Protein AF-A0A7S2P6D0-F1 (afdb_monomer_lite)

Organism: NCBI:txid267567

pLDDT: mean 75.52, std 24.46, range [21.95, 98.75]

Sequence (324 aa):
SVHGCTENFLKGGVRKDQINIGLPFYGRSFLATLGSTLDGFDQAYAGAADLNTWADDEGTPQYFNIMKKLSQFTSVRHEQTKTQFMYNSLGFLSYDDELAICDKAEYAMDNDLLGFIIWEISGDLMEDLSTPLLGALNDRLNNPNTRCDGGSGGGTTQTQNPVETQAPVLTEKPTQQPTKKPTNQPVNQQTDTISDGGEEIDSMEQSVANEESLYFPYFESDTAECRNDDERPDYIGQNMLSSESECCETFYFYDFVDQCKTSSDTQPFYPNFEDNLCLNDGKHPDWMVGNYLEKNQWLCCHNFFSYNEKLLDECVGDVDCADC

Structure (mmCIF, N/CA/C/O backbone):
data_AF-A0A7S2P6D0-F1
#
_entry.id   AF-A0A7S2P6D0-F1
#
loop_
_atom_site.group_PDB
_atom_site.id
_atom_site.type_symbol
_atom_site.label_atom_id
_atom_site.label_alt_id
_atom_site.label_comp_id
_atom_site.label_asym_id
_atom_site.label_entity_id
_atom_site.label_seq_id
_atom_site.pdbx_PDB_ins_code
_atom_site.Cartn_x
_atom_site.Cartn_y
_atom_site.Cartn_z
_atom_site.occupancy
_atom_site.B_iso_or_equiv
_atom_site.auth_seq_id
_atom_site.auth_comp_id
_atom_site.auth_asym_id
_atom_site.auth_atom_id
_atom_site.pdbx_PDB_model_num
ATOM 1 N N . SER A 1 1 ? -12.026 1.864 -2.916 1.00 92.69 1 SER A N 1
ATOM 2 C CA . SER A 1 1 ? -11.654 2.438 -1.601 1.00 92.69 1 SER A CA 1
ATOM 3 C C . SER A 1 1 ? -12.104 1.500 -0.488 1.00 92.69 1 SER A C 1
ATOM 5 O O . SER A 1 1 ? -13.004 0.702 -0.725 1.00 92.69 1 SER A O 1
ATOM 7 N N . VAL A 1 2 ? -11.533 1.605 0.720 1.00 95.50 2 VAL A N 1
ATOM 8 C CA . VAL A 1 2 ? -11.945 0.789 1.885 1.00 95.50 2 VAL A CA 1
ATOM 9 C C . VAL A 1 2 ? -13.446 0.928 2.169 1.00 95.50 2 VAL A C 1
ATOM 11 O O . VAL A 1 2 ? -14.144 -0.073 2.327 1.00 95.50 2 VAL A O 1
ATOM 14 N N . HIS A 1 3 ? -13.958 2.163 2.146 1.00 95.56 3 HIS A N 1
ATOM 15 C CA . HIS A 1 3 ? -15.378 2.441 2.359 1.00 95.56 3 HIS A CA 1
ATOM 16 C C . HIS A 1 3 ? -16.273 1.773 1.304 1.00 95.56 3 HIS A C 1
ATOM 18 O O . HIS A 1 3 ? -17.200 1.050 1.656 1.00 95.56 3 HIS A O 1
ATOM 24 N N . GLY A 1 4 ? -15.958 1.947 0.015 1.00 94.88 4 GLY A N 1
ATOM 25 C CA . GLY A 1 4 ? -16.747 1.353 -1.068 1.00 94.88 4 GLY A CA 1
ATOM 26 C C . GLY A 1 4 ? -16.781 -0.176 -1.011 1.00 94.88 4 GLY A C 1
ATOM 27 O O . GLY A 1 4 ? -17.845 -0.769 -1.165 1.00 94.88 4 GLY A O 1
ATOM 28 N N . CYS A 1 5 ? -15.644 -0.820 -0.719 1.00 94.56 5 CYS A N 1
ATOM 29 C CA . CYS A 1 5 ? -15.598 -2.274 -0.552 1.00 94.56 5 CYS A CA 1
ATOM 30 C C . CYS A 1 5 ? -16.454 -2.731 0.637 1.00 94.56 5 CYS A C 1
ATOM 32 O O . CYS A 1 5 ? -17.218 -3.683 0.505 1.00 94.56 5 CYS A O 1
ATOM 34 N N . THR A 1 6 ? -16.375 -2.029 1.771 1.00 95.44 6 THR A N 1
ATOM 35 C CA . THR A 1 6 ? -17.179 -2.333 2.965 1.00 95.44 6 THR A CA 1
ATOM 36 C C . THR A 1 6 ? -18.675 -2.262 2.656 1.00 95.44 6 THR A C 1
ATOM 38 O O . THR A 1 6 ? -19.404 -3.215 2.925 1.00 95.44 6 THR A O 1
ATOM 41 N N . GLU A 1 7 ? -19.129 -1.180 2.017 1.00 96.19 7 GLU A N 1
ATOM 42 C CA . GLU A 1 7 ? -20.528 -1.015 1.604 1.00 96.19 7 GLU A CA 1
ATOM 43 C C . GLU A 1 7 ? -20.988 -2.119 0.649 1.00 96.19 7 GLU A C 1
ATOM 45 O O . GLU A 1 7 ? -22.109 -2.613 0.766 1.00 96.19 7 GLU A O 1
ATOM 50 N N . ASN A 1 8 ? -20.127 -2.549 -0.275 1.00 96.06 8 ASN A N 1
ATOM 51 C CA . ASN A 1 8 ? -20.454 -3.633 -1.198 1.00 96.06 8 ASN A CA 1
ATOM 52 C C . ASN A 1 8 ? -20.645 -4.971 -0.468 1.00 96.06 8 ASN A C 1
ATOM 54 O O . ASN A 1 8 ? -21.625 -5.666 -0.736 1.00 96.06 8 ASN A O 1
ATOM 58 N N . PHE A 1 9 ? -19.785 -5.309 0.500 1.00 92.69 9 PHE A N 1
ATOM 59 C CA . PHE A 1 9 ? -19.963 -6.513 1.323 1.00 92.69 9 PHE A CA 1
ATOM 60 C C . PHE A 1 9 ? -21.252 -6.463 2.153 1.00 92.69 9 PHE A C 1
ATOM 62 O O . PHE A 1 9 ? -21.988 -7.451 2.206 1.00 92.69 9 PHE A O 1
ATOM 69 N N . LEU A 1 10 ? -21.561 -5.310 2.754 1.00 94.00 10 LEU A N 1
ATOM 70 C CA . LEU A 1 10 ? -22.795 -5.117 3.520 1.00 94.00 10 LEU A CA 1
ATOM 71 C C . LEU A 1 10 ? -24.041 -5.257 2.632 1.00 94.00 10 LEU A C 1
ATOM 73 O O . LEU A 1 10 ? -24.984 -5.958 3.002 1.00 94.00 10 LEU A O 1
ATOM 77 N N . LYS A 1 11 ? -24.035 -4.656 1.435 1.00 94.62 11 LYS A N 1
ATOM 78 C CA . LYS A 1 11 ? -25.109 -4.814 0.434 1.00 94.62 11 LYS A CA 1
ATOM 79 C C . LYS A 1 11 ? -25.262 -6.263 -0.026 1.00 94.62 11 LYS A C 1
ATOM 81 O O . LYS A 1 11 ? -26.384 -6.708 -0.247 1.00 94.62 11 LYS A O 1
ATOM 86 N N . GLY A 1 12 ? -24.156 -7.001 -0.114 1.00 96.44 12 GLY A N 1
ATOM 87 C CA . GLY A 1 12 ? -24.131 -8.437 -0.400 1.00 96.44 12 GLY A CA 1
ATOM 88 C C . GLY A 1 12 ? -24.627 -9.329 0.747 1.00 96.44 12 GLY A C 1
ATOM 89 O O . GLY A 1 12 ? -24.678 -10.545 0.590 1.00 96.44 12 GLY A O 1
ATOM 90 N N . GLY A 1 13 ? -25.002 -8.757 1.897 1.00 94.62 13 GLY A N 1
ATOM 91 C CA . GLY A 1 13 ? -25.555 -9.491 3.037 1.00 94.62 13 GLY A CA 1
ATOM 92 C C . GLY A 1 13 ? -24.518 -9.998 4.041 1.00 94.62 13 GLY A C 1
ATOM 93 O O . GLY A 1 13 ? -24.887 -10.706 4.982 1.00 94.62 13 GLY A O 1
ATOM 94 N N . VAL A 1 14 ? -23.239 -9.633 3.891 1.00 97.38 14 VAL A N 1
ATOM 95 C CA . VAL A 1 14 ? -22.235 -9.888 4.932 1.00 97.38 14 VAL A CA 1
ATOM 96 C C . VAL A 1 14 ? -22.562 -9.020 6.138 1.00 97.38 14 VAL A C 1
ATOM 98 O O . VAL A 1 14 ? -22.828 -7.826 6.014 1.00 97.38 14 VAL A O 1
ATOM 101 N N . ARG A 1 15 ? -22.566 -9.613 7.330 1.00 97.69 15 ARG A N 1
ATOM 102 C CA . ARG A 1 15 ? -22.840 -8.855 8.548 1.00 97.69 15 ARG A CA 1
ATOM 103 C C . ARG A 1 15 ? -21.594 -8.096 9.001 1.00 97.69 15 ARG A C 1
ATOM 105 O O . ARG A 1 15 ? -20.473 -8.566 8.823 1.00 97.69 15 ARG A O 1
ATOM 112 N N . LYS A 1 16 ? -21.796 -6.950 9.653 1.00 97.88 16 LYS A N 1
ATOM 113 C CA . LYS A 1 16 ? -20.712 -6.109 10.191 1.00 97.88 16 LYS A CA 1
ATOM 114 C C . LYS A 1 16 ? -19.739 -6.888 11.093 1.00 97.88 16 LYS A C 1
ATOM 116 O O . LYS A 1 16 ? -18.528 -6.757 10.942 1.00 97.88 16 LYS A O 1
ATOM 121 N N . ASP A 1 17 ? -20.267 -7.788 11.929 1.00 97.75 17 ASP A N 1
ATOM 122 C CA . ASP A 1 17 ? -19.522 -8.688 12.827 1.00 97.75 17 ASP A CA 1
ATOM 123 C C . ASP A 1 17 ? -18.737 -9.798 12.101 1.00 97.75 17 ASP A C 1
ATOM 125 O O . ASP A 1 17 ? -18.242 -10.723 12.738 1.00 97.75 17 ASP A O 1
ATOM 129 N N . GLN A 1 18 ? -18.627 -9.735 10.773 1.00 97.44 18 GLN A N 1
ATOM 130 C CA . GLN A 1 18 ? -17.856 -10.664 9.945 1.00 97.44 18 GLN A CA 1
ATOM 131 C C . GLN A 1 18 ? -16.820 -9.958 9.058 1.00 97.44 18 GLN A C 1
ATOM 133 O O . GLN A 1 18 ? -16.076 -10.634 8.351 1.00 97.44 18 GLN A O 1
ATOM 138 N N . ILE A 1 19 ? -16.767 -8.622 9.067 1.00 98.12 19 ILE A N 1
ATOM 139 C CA . ILE A 1 19 ? -15.892 -7.842 8.184 1.00 98.12 19 ILE A CA 1
ATOM 140 C C . ILE A 1 19 ? -14.653 -7.391 8.953 1.00 98.12 19 ILE A C 1
ATOM 142 O O . ILE A 1 19 ? -14.762 -6.643 9.921 1.00 98.12 19 ILE A O 1
ATOM 146 N N . ASN A 1 20 ? -13.476 -7.796 8.475 1.00 98.31 20 ASN A N 1
ATOM 147 C CA . ASN A 1 20 ? -12.196 -7.261 8.931 1.00 98.31 20 ASN A CA 1
ATOM 148 C C . ASN A 1 20 ? -11.610 -6.314 7.874 1.00 98.31 20 ASN A C 1
ATOM 150 O O . ASN A 1 20 ? -11.574 -6.659 6.693 1.00 98.31 20 ASN A O 1
ATOM 154 N N . ILE A 1 21 ? -11.123 -5.146 8.291 1.00 98.38 21 ILE A N 1
ATOM 155 C CA . ILE A 1 21 ? -10.470 -4.174 7.408 1.00 98.38 21 ILE A CA 1
ATOM 156 C C . ILE A 1 21 ? -8.996 -4.538 7.208 1.00 98.38 21 ILE A C 1
ATOM 158 O O . ILE A 1 21 ? -8.254 -4.739 8.167 1.00 98.38 21 ILE A O 1
ATOM 162 N N . GLY A 1 22 ? -8.567 -4.610 5.948 1.00 98.00 22 GLY A N 1
ATOM 163 C CA . GLY A 1 22 ? -7.166 -4.820 5.589 1.00 98.00 22 GLY A CA 1
ATOM 164 C C . GLY A 1 22 ? -6.311 -3.575 5.842 1.00 98.00 22 GLY A C 1
ATOM 165 O O . GLY A 1 22 ? -6.676 -2.476 5.421 1.00 98.00 22 GLY A O 1
ATOM 166 N N . LEU A 1 23 ? -5.165 -3.764 6.493 1.00 98.62 23 LEU A N 1
ATOM 167 C CA . LEU A 1 23 ? -4.158 -2.747 6.784 1.00 98.62 23 LEU A CA 1
ATOM 168 C C . LEU A 1 23 ? -2.839 -3.133 6.087 1.00 98.62 23 LEU A C 1
ATOM 170 O O . LEU A 1 23 ? -2.198 -4.101 6.510 1.00 98.62 23 LEU A O 1
ATOM 174 N N . PRO A 1 24 ? -2.455 -2.443 4.999 1.00 98.06 24 PRO A N 1
ATOM 175 C CA . PRO A 1 24 ? -1.209 -2.708 4.294 1.00 98.06 24 PRO A CA 1
ATOM 176 C C . PRO A 1 24 ? -0.026 -2.029 4.995 1.00 98.06 24 PRO A C 1
ATOM 178 O O . PRO A 1 24 ? 0.040 -0.809 5.095 1.00 98.06 24 PRO A O 1
ATOM 181 N N . PHE A 1 25 ? 0.946 -2.817 5.447 1.00 98.50 25 PHE A N 1
ATOM 182 C CA . PHE A 1 25 ? 2.220 -2.334 5.999 1.00 98.50 25 PHE A CA 1
ATOM 183 C C . PHE A 1 25 ? 3.294 -2.228 4.902 1.00 98.50 25 PHE A C 1
ATOM 185 O O . PHE A 1 25 ? 4.464 -2.565 5.091 1.00 98.50 25 PHE A O 1
ATOM 192 N N . TYR A 1 26 ? 2.859 -1.784 3.725 1.00 98.50 26 TYR A N 1
ATOM 193 C CA . TYR A 1 26 ? 3.647 -1.645 2.507 1.00 98.50 26 TYR A CA 1
ATOM 194 C C . TYR A 1 26 ? 3.052 -0.544 1.621 1.00 98.50 26 TYR A C 1
ATOM 196 O O . TYR A 1 26 ? 1.964 -0.024 1.885 1.00 98.50 26 TYR A O 1
ATOM 204 N N . GLY A 1 27 ? 3.764 -0.195 0.555 1.00 98.19 27 GLY A N 1
ATOM 205 C CA . GLY A 1 27 ? 3.317 0.740 -0.469 1.00 98.19 27 GLY A CA 1
ATOM 206 C C . GLY A 1 27 ? 3.369 0.152 -1.875 1.00 98.19 27 GLY A C 1
ATOM 207 O O . GLY A 1 27 ? 3.930 -0.916 -2.108 1.00 98.19 27 GLY A O 1
ATOM 208 N N . ARG A 1 28 ? 2.797 0.877 -2.838 1.00 97.19 28 ARG A N 1
ATOM 209 C CA . ARG A 1 28 ? 2.897 0.571 -4.273 1.00 97.19 28 ARG A CA 1
ATOM 210 C C . ARG A 1 28 ? 3.531 1.728 -5.017 1.00 97.19 28 ARG A C 1
ATOM 212 O O . ARG A 1 28 ? 3.126 2.878 -4.822 1.00 97.19 28 ARG A O 1
ATOM 219 N N . SER A 1 29 ? 4.541 1.410 -5.822 1.00 96.56 29 SER A N 1
ATOM 220 C CA . SER A 1 29 ? 5.365 2.396 -6.515 1.00 96.56 29 SER A CA 1
ATOM 221 C C . SER A 1 29 ? 5.083 2.451 -8.010 1.00 96.56 29 SER A C 1
ATOM 223 O O . SER A 1 29 ? 4.678 1.461 -8.609 1.00 96.56 29 SER A O 1
ATOM 225 N N . PHE A 1 30 ? 5.335 3.612 -8.603 1.00 94.00 30 PHE A N 1
ATOM 226 C CA . PHE A 1 30 ? 5.127 3.900 -10.015 1.00 94.00 30 PHE A CA 1
ATOM 227 C C . PHE A 1 30 ? 6.318 4.694 -10.544 1.00 94.00 30 PHE A C 1
ATOM 229 O O . PHE A 1 30 ? 6.720 5.697 -9.946 1.00 94.00 30 PHE A O 1
ATOM 236 N N . LEU A 1 31 ? 6.886 4.247 -11.664 1.00 89.31 31 LEU A N 1
ATOM 237 C CA . LEU A 1 31 ? 8.049 4.885 -12.273 1.00 89.31 31 LEU A CA 1
ATOM 238 C C . LEU A 1 31 ? 7.612 6.054 -13.159 1.00 89.31 31 LEU A C 1
ATOM 240 O O . LEU A 1 31 ? 6.726 5.908 -14.002 1.00 89.31 31 LEU A O 1
ATOM 244 N N . ALA A 1 32 ? 8.262 7.209 -13.019 1.00 85.81 32 ALA A N 1
ATOM 245 C CA . ALA A 1 32 ? 8.009 8.345 -13.896 1.00 85.81 32 ALA A CA 1
ATOM 246 C C . ALA A 1 32 ? 8.382 8.014 -15.349 1.00 85.81 32 ALA A C 1
ATOM 248 O O . ALA A 1 32 ? 9.406 7.385 -15.631 1.00 85.81 32 ALA A O 1
ATOM 249 N N . THR A 1 33 ? 7.566 8.475 -16.298 1.00 81.56 33 THR A N 1
ATOM 250 C CA . THR A 1 33 ? 7.930 8.412 -17.719 1.00 81.56 33 THR A CA 1
ATOM 251 C C . THR A 1 33 ? 9.121 9.330 -18.003 1.00 81.56 33 THR A C 1
ATOM 253 O O . THR A 1 33 ? 9.313 10.359 -17.353 1.00 81.56 33 THR A O 1
ATOM 256 N N . LEU A 1 34 ? 9.953 8.972 -18.984 1.00 73.50 34 LEU A N 1
ATOM 257 C CA . LEU A 1 34 ? 11.161 9.739 -19.285 1.00 73.50 34 LEU A CA 1
ATOM 258 C C . LEU A 1 34 ? 10.822 11.205 -19.606 1.00 73.50 34 LEU A C 1
ATOM 260 O O . LEU A 1 34 ? 10.103 11.495 -20.560 1.00 73.50 34 LEU A O 1
ATOM 264 N N . GLY A 1 35 ? 11.385 12.130 -18.826 1.00 73.19 35 GLY A N 1
ATOM 265 C CA . GLY A 1 35 ? 11.176 13.569 -19.002 1.00 73.19 35 GLY A CA 1
ATOM 266 C C . GLY A 1 35 ? 9.905 14.125 -18.351 1.00 73.19 35 GLY A C 1
ATOM 267 O O . GLY A 1 35 ? 9.611 15.302 -18.557 1.00 73.19 35 GLY A O 1
ATOM 268 N N . SER A 1 36 ? 9.176 13.328 -17.564 1.00 77.94 36 SER A N 1
ATOM 269 C CA . SER A 1 36 ? 8.065 13.793 -16.731 1.00 77.94 36 SER A CA 1
ATOM 270 C C . SER A 1 36 ? 8.414 13.750 -15.239 1.00 77.94 36 SER A C 1
ATOM 272 O O . SER A 1 36 ? 9.471 13.271 -14.827 1.00 77.94 36 SER A O 1
ATOM 274 N N . THR A 1 37 ? 7.541 14.321 -14.416 1.00 80.56 37 THR A N 1
ATOM 275 C CA . THR A 1 37 ? 7.542 14.136 -12.963 1.00 80.56 37 THR A CA 1
ATOM 276 C C . THR A 1 37 ? 6.176 13.594 -12.582 1.00 80.56 37 THR A C 1
ATOM 278 O O . THR A 1 37 ? 5.170 14.021 -13.144 1.00 80.56 37 THR A O 1
ATOM 281 N N . LEU A 1 38 ? 6.174 12.637 -11.662 1.00 86.88 38 LEU A N 1
ATOM 282 C CA . LEU A 1 38 ? 4.989 11.930 -11.198 1.00 86.88 38 LEU A CA 1
ATOM 283 C C . LEU A 1 38 ? 4.658 12.456 -9.794 1.00 86.88 38 LEU A C 1
ATOM 285 O O . LEU A 1 38 ? 5.104 11.901 -8.798 1.00 86.88 38 LEU A O 1
ATOM 289 N N . ASP A 1 39 ? 3.987 13.603 -9.721 1.00 86.25 39 ASP A N 1
ATOM 290 C CA . ASP A 1 39 ? 3.733 14.376 -8.496 1.00 86.25 39 ASP A CA 1
ATOM 291 C C . ASP A 1 39 ? 2.259 14.427 -8.062 1.00 86.25 39 ASP A C 1
ATOM 293 O O . ASP A 1 39 ? 1.912 15.118 -7.100 1.00 86.25 39 ASP A O 1
ATOM 297 N N . GLY A 1 40 ? 1.389 13.671 -8.729 1.00 86.00 40 GLY A N 1
ATOM 298 C CA . GLY A 1 40 ? -0.031 13.606 -8.415 1.00 86.00 40 GLY A CA 1
ATOM 299 C C . GLY A 1 40 ? -0.712 12.342 -8.933 1.00 86.00 40 GLY A C 1
ATOM 300 O O . GLY A 1 40 ? -0.102 11.480 -9.560 1.00 86.00 40 GLY A O 1
ATOM 301 N N . PHE A 1 41 ? -2.007 12.240 -8.643 1.00 88.25 41 PHE A N 1
ATOM 302 C CA . PHE A 1 41 ? -2.848 11.133 -9.095 1.00 88.25 41 PHE A CA 1
ATOM 303 C C . PHE A 1 41 ? -3.199 11.256 -10.584 1.00 88.25 41 PHE A C 1
ATOM 305 O O . PHE A 1 41 ? -3.141 12.345 -11.157 1.00 88.25 41 PHE A O 1
ATOM 312 N N . ASP A 1 42 ? -3.575 10.127 -11.190 1.00 86.00 42 ASP A N 1
ATOM 313 C CA . ASP A 1 42 ? -4.032 10.015 -12.585 1.00 86.00 42 ASP A CA 1
ATOM 314 C C . ASP A 1 42 ? -3.005 10.487 -13.637 1.00 86.00 42 ASP A C 1
ATOM 316 O O . ASP A 1 42 ? -3.352 10.913 -14.741 1.00 86.00 42 ASP A O 1
ATOM 320 N N . GLN A 1 43 ? -1.715 10.421 -13.298 1.00 84.38 43 GLN A N 1
ATOM 321 C CA . GLN A 1 43 ? -0.606 10.735 -14.197 1.00 84.38 43 GLN A CA 1
ATOM 322 C C . GLN A 1 43 ? -0.035 9.468 -14.844 1.00 84.38 43 GLN A C 1
ATOM 324 O O . GLN A 1 43 ? 0.039 8.409 -14.224 1.00 84.38 43 GLN A O 1
ATOM 329 N N . ALA A 1 44 ? 0.414 9.591 -16.095 1.00 82.81 44 ALA A N 1
ATOM 330 C CA . ALA A 1 44 ? 1.019 8.484 -16.828 1.00 82.81 44 ALA A CA 1
ATOM 331 C C . ALA A 1 44 ? 2.365 8.061 -16.216 1.00 82.81 44 ALA A C 1
ATOM 333 O O . ALA A 1 44 ? 3.248 8.893 -15.983 1.00 82.81 44 ALA A O 1
ATOM 334 N N . TYR A 1 45 ? 2.542 6.755 -16.045 1.00 86.12 45 TYR A N 1
ATOM 335 C CA . TYR A 1 45 ? 3.743 6.125 -15.502 1.00 86.12 45 TYR A CA 1
ATOM 336 C C . TYR A 1 45 ? 4.272 5.043 -16.451 1.00 86.12 45 TYR A C 1
ATOM 338 O O . TYR A 1 45 ? 3.626 4.691 -17.438 1.00 86.12 45 TYR A O 1
ATOM 346 N N . ALA A 1 46 ? 5.490 4.571 -16.201 1.00 79.88 46 ALA A N 1
ATOM 347 C CA . ALA A 1 46 ? 6.144 3.543 -16.999 1.00 79.88 46 ALA A CA 1
ATOM 348 C C . ALA A 1 46 ? 6.214 2.211 -16.242 1.00 79.88 46 ALA A C 1
ATOM 350 O O . ALA A 1 46 ? 6.550 2.182 -15.061 1.00 79.88 46 ALA A O 1
ATOM 351 N N . GLY A 1 47 ? 5.983 1.106 -16.956 1.00 77.62 47 GLY A N 1
ATOM 352 C CA . GLY A 1 47 ? 6.089 -0.245 -16.402 1.00 77.62 47 GLY A CA 1
ATOM 353 C C . GLY A 1 47 ? 5.064 -0.545 -15.305 1.00 77.62 47 GLY A C 1
ATOM 354 O O . GLY A 1 47 ? 4.170 0.250 -15.041 1.00 77.62 47 GLY A O 1
ATOM 355 N N . ALA A 1 48 ? 5.209 -1.708 -14.669 1.00 77.12 48 ALA A N 1
ATOM 356 C CA . ALA A 1 48 ? 4.285 -2.170 -13.632 1.00 77.12 48 ALA A CA 1
ATOM 357 C C . ALA A 1 48 ? 4.595 -1.604 -12.232 1.00 77.12 48 ALA A C 1
ATOM 359 O O . ALA A 1 48 ? 3.702 -1.518 -11.393 1.00 77.12 48 ALA A O 1
ATOM 360 N N . ALA A 1 49 ? 5.856 -1.240 -11.967 1.00 86.62 49 ALA A N 1
ATOM 361 C CA . ALA A 1 49 ? 6.299 -0.652 -10.705 1.00 86.62 49 ALA A CA 1
ATOM 362 C C . ALA A 1 49 ? 7.645 0.082 -10.861 1.00 86.62 49 ALA A C 1
ATOM 364 O O . ALA A 1 49 ? 8.361 -0.108 -11.849 1.00 86.62 49 ALA A O 1
ATOM 365 N N . ASP A 1 50 ? 8.035 0.883 -9.864 1.00 89.88 50 ASP A N 1
ATOM 366 C CA . ASP A 1 50 ? 9.372 1.487 -9.800 1.00 89.88 50 ASP A CA 1
ATOM 367 C C . ASP A 1 50 ? 10.406 0.509 -9.217 1.00 89.88 50 ASP A C 1
ATOM 369 O O . ASP A 1 50 ? 10.798 0.573 -8.048 1.00 89.88 50 ASP A O 1
ATOM 373 N N . LEU A 1 51 ? 10.887 -0.385 -10.082 1.00 86.69 51 LEU A N 1
ATOM 374 C CA . LEU A 1 51 ? 11.977 -1.317 -9.778 1.00 86.69 51 LEU A CA 1
ATOM 375 C C . LEU A 1 51 ? 13.350 -0.634 -9.696 1.00 86.69 51 LEU A C 1
ATOM 377 O O . LEU A 1 51 ? 14.305 -1.248 -9.232 1.00 86.69 51 LEU A O 1
ATOM 381 N N . ASN A 1 52 ? 13.473 0.630 -10.115 1.00 87.62 52 ASN A N 1
ATOM 382 C CA . ASN A 1 52 ? 14.737 1.357 -10.015 1.00 87.62 52 ASN A CA 1
ATOM 383 C C . ASN A 1 52 ? 14.966 1.823 -8.579 1.00 87.62 52 ASN A C 1
ATOM 385 O O . ASN A 1 52 ? 16.060 1.670 -8.032 1.00 87.62 52 ASN A O 1
ATOM 389 N N . THR A 1 53 ? 13.930 2.386 -7.957 1.00 91.38 53 THR A N 1
ATOM 390 C CA . THR A 1 53 ? 14.021 2.857 -6.578 1.00 91.38 53 THR A CA 1
ATOM 391 C C . THR A 1 53 ? 13.745 1.745 -5.576 1.00 91.38 53 THR A C 1
ATOM 393 O O . THR A 1 53 ? 14.366 1.742 -4.515 1.00 91.38 53 THR A O 1
ATOM 396 N N . TRP A 1 54 ? 12.867 0.789 -5.879 1.00 93.75 54 TRP A N 1
ATOM 397 C CA . TRP A 1 54 ? 12.388 -0.213 -4.916 1.00 93.75 54 TRP A CA 1
ATOM 398 C C . TRP A 1 54 ? 12.713 -1.648 -5.338 1.00 93.75 54 TRP A C 1
ATOM 400 O O . TRP A 1 54 ? 11.902 -2.549 -5.151 1.00 93.75 54 TRP A O 1
ATOM 410 N N . ALA A 1 55 ? 13.905 -1.857 -5.906 1.00 88.56 55 ALA A N 1
ATOM 411 C CA . ALA A 1 55 ? 14.365 -3.167 -6.374 1.00 88.56 55 ALA A CA 1
ATOM 412 C C . ALA A 1 55 ? 14.308 -4.257 -5.289 1.00 88.56 55 ALA A C 1
ATOM 414 O O . ALA A 1 55 ? 13.858 -5.363 -5.564 1.00 88.56 55 ALA A O 1
ATOM 415 N N . ASP A 1 56 ? 14.729 -3.931 -4.060 1.00 87.19 56 ASP A N 1
ATOM 416 C CA . ASP A 1 56 ? 14.793 -4.879 -2.934 1.00 87.19 56 ASP A CA 1
ATOM 417 C C . ASP A 1 56 ? 13.411 -5.393 -2.493 1.00 87.19 56 ASP A C 1
ATOM 419 O O . ASP A 1 56 ? 13.324 -6.410 -1.810 1.00 87.19 56 ASP A O 1
ATOM 423 N N . ASP A 1 57 ? 12.346 -4.687 -2.877 1.00 91.56 57 ASP A N 1
ATOM 424 C CA . ASP A 1 57 ? 10.959 -5.005 -2.545 1.00 91.56 57 ASP A CA 1
ATOM 425 C C . ASP A 1 57 ? 10.104 -5.239 -3.802 1.00 91.56 57 ASP A C 1
ATOM 427 O O . ASP A 1 57 ? 8.880 -5.107 -3.753 1.00 91.56 57 ASP A O 1
ATOM 431 N N . GLU A 1 58 ? 10.743 -5.492 -4.950 1.00 90.44 58 GLU A N 1
ATOM 432 C CA . GLU A 1 58 ? 10.076 -5.763 -6.232 1.00 90.44 58 GLU A CA 1
ATOM 433 C C . GLU A 1 58 ? 9.034 -4.691 -6.615 1.00 90.44 58 GLU A C 1
ATOM 435 O O . GLU A 1 58 ? 8.001 -4.965 -7.223 1.00 90.44 58 GLU A O 1
ATOM 440 N N . GLY A 1 59 ? 9.295 -3.427 -6.257 1.00 92.44 59 GLY A N 1
ATOM 441 C CA . GLY A 1 59 ? 8.389 -2.313 -6.545 1.00 92.44 59 GLY A CA 1
ATOM 442 C C . GLY A 1 59 ? 7.262 -2.109 -5.522 1.00 92.44 59 GLY A C 1
ATOM 443 O O . GLY A 1 59 ? 6.516 -1.128 -5.626 1.00 92.44 59 GLY A O 1
ATOM 444 N N . THR A 1 60 ? 7.148 -2.973 -4.513 1.00 96.19 60 THR A N 1
ATOM 445 C CA . THR A 1 60 ? 6.142 -2.899 -3.442 1.00 96.19 60 THR A CA 1
ATOM 446 C C . THR A 1 60 ? 6.795 -2.786 -2.061 1.00 96.19 60 THR A C 1
ATOM 448 O O . THR A 1 60 ? 6.767 -3.739 -1.284 1.00 96.19 60 THR A O 1
ATOM 451 N N . PRO A 1 61 ? 7.419 -1.641 -1.731 1.00 97.81 61 PRO A N 1
ATOM 452 C CA . PRO A 1 61 ? 8.232 -1.516 -0.530 1.00 97.81 61 PRO A CA 1
ATOM 453 C C . PRO A 1 61 ? 7.458 -1.670 0.767 1.00 97.81 61 PRO A C 1
ATOM 455 O O . PRO A 1 61 ? 6.426 -1.031 0.972 1.00 97.81 61 PRO A O 1
ATOM 458 N N . GLN A 1 62 ? 8.025 -2.457 1.678 1.00 98.31 62 GLN A N 1
ATOM 459 C CA . GLN A 1 62 ? 7.565 -2.557 3.059 1.00 98.31 62 GLN A CA 1
ATOM 460 C C . GLN A 1 62 ? 7.796 -1.234 3.808 1.00 98.31 62 GLN A C 1
ATOM 462 O O . GLN A 1 62 ? 8.740 -0.497 3.500 1.00 98.31 62 GLN A O 1
ATOM 467 N N . TYR A 1 63 ? 6.977 -0.930 4.823 1.00 98.56 63 TYR A N 1
ATOM 468 C CA . TYR A 1 63 ? 7.034 0.349 5.550 1.00 98.56 63 TYR A CA 1
ATOM 469 C C . TYR A 1 63 ? 8.439 0.698 6.072 1.00 98.56 63 TYR A C 1
ATOM 471 O O . TYR A 1 63 ? 8.902 1.828 5.900 1.00 98.56 63 TYR A O 1
ATOM 479 N N . PHE A 1 64 ? 9.184 -0.278 6.600 1.00 97.88 64 PHE A N 1
ATOM 480 C CA . PHE A 1 64 ? 10.561 -0.047 7.052 1.00 97.88 64 PHE A CA 1
ATOM 481 C C . PHE A 1 64 ? 11.497 0.459 5.935 1.00 97.88 64 PHE A C 1
ATOM 483 O O . PHE A 1 64 ? 12.383 1.276 6.195 1.00 97.88 64 PHE A O 1
ATOM 490 N N . ASN A 1 65 ? 11.316 0.019 4.684 1.00 97.81 65 ASN A N 1
ATOM 491 C CA . ASN A 1 65 ? 12.120 0.471 3.545 1.00 97.81 65 ASN A CA 1
ATOM 492 C C . ASN A 1 65 ? 11.644 1.826 3.013 1.00 97.81 65 ASN A C 1
ATOM 494 O O . ASN A 1 65 ? 12.479 2.656 2.640 1.00 97.81 65 ASN A O 1
ATOM 498 N N . ILE A 1 66 ? 10.336 2.097 3.071 1.00 98.44 66 ILE A N 1
ATOM 499 C CA . ILE A 1 66 ? 9.765 3.426 2.803 1.00 98.44 66 ILE A CA 1
ATOM 500 C C . ILE A 1 66 ? 10.430 4.462 3.719 1.00 98.44 66 ILE A C 1
ATOM 502 O O . ILE A 1 66 ? 10.975 5.461 3.242 1.00 98.44 66 ILE A O 1
ATOM 506 N N . MET A 1 67 ? 10.478 4.192 5.026 1.00 98.06 67 MET A N 1
ATOM 507 C CA . MET A 1 67 ? 11.049 5.107 6.020 1.00 98.06 67 MET A CA 1
ATOM 508 C C . MET A 1 67 ? 12.538 5.401 5.796 1.00 98.06 67 MET A C 1
ATOM 510 O O . MET A 1 67 ? 12.965 6.546 5.950 1.00 98.06 67 MET A O 1
ATOM 514 N N . LYS A 1 68 ? 13.332 4.417 5.349 1.00 97.00 68 LYS A N 1
ATOM 515 C CA . LYS A 1 68 ? 14.760 4.620 5.023 1.00 97.00 68 LYS A CA 1
ATOM 516 C C . LYS A 1 68 ? 14.983 5.628 3.895 1.00 97.00 68 LYS A C 1
ATOM 518 O O . LYS A 1 68 ? 16.038 6.265 3.846 1.00 97.00 68 LYS A O 1
ATOM 523 N N . LYS A 1 69 ? 14.023 5.765 2.976 1.00 97.12 69 LYS A N 1
ATOM 524 C CA . LYS A 1 69 ? 14.132 6.658 1.813 1.00 97.12 69 LYS A CA 1
ATOM 525 C C . LYS A 1 69 ? 13.276 7.913 1.925 1.00 97.12 69 LYS A C 1
ATOM 527 O O . LYS A 1 69 ? 13.429 8.785 1.079 1.00 97.12 69 LYS A O 1
ATOM 532 N N . LEU A 1 70 ? 12.455 8.059 2.967 1.00 96.88 70 LEU A N 1
ATOM 533 C CA . LEU A 1 70 ? 11.489 9.155 3.115 1.00 96.88 70 LEU A CA 1
ATOM 534 C C . LEU A 1 70 ? 12.098 10.552 2.893 1.00 96.88 70 LEU A C 1
ATOM 536 O O . LEU A 1 70 ? 11.492 11.395 2.241 1.00 96.88 70 LEU A O 1
ATOM 540 N N . SER A 1 71 ? 13.325 10.791 3.366 1.00 97.62 71 SER A N 1
ATOM 541 C CA . SER A 1 71 ? 14.028 12.077 3.208 1.00 97.62 71 SER A CA 1
ATOM 542 C C . SER A 1 71 ? 14.418 12.428 1.764 1.00 97.62 71 SER A C 1
ATOM 544 O O . SER A 1 71 ? 14.797 13.567 1.493 1.00 97.62 71 SER A O 1
ATOM 546 N N . GLN A 1 72 ? 14.340 11.467 0.842 1.00 96.94 72 GLN A N 1
ATOM 547 C CA . GLN A 1 72 ? 14.636 11.621 -0.587 1.00 96.94 72 GLN A CA 1
ATOM 548 C C . GLN A 1 72 ? 13.384 11.961 -1.411 1.00 96.94 72 GLN A C 1
ATOM 550 O O . GLN A 1 72 ? 13.475 12.135 -2.629 1.00 96.94 72 GLN A O 1
ATOM 555 N N . PHE A 1 73 ? 12.219 12.025 -0.765 1.00 97.00 73 PHE A N 1
ATOM 556 C CA . PHE A 1 73 ? 10.928 12.253 -1.396 1.00 97.00 73 PHE A CA 1
ATOM 557 C C . PHE A 1 73 ? 10.225 13.466 -0.784 1.00 97.00 73 PHE A C 1
ATOM 559 O O . PHE A 1 73 ? 10.448 13.838 0.368 1.00 97.00 73 PHE A O 1
ATOM 566 N N . THR A 1 74 ? 9.326 14.067 -1.559 1.00 97.25 74 THR A N 1
ATOM 567 C CA . THR A 1 74 ? 8.286 14.945 -1.020 1.0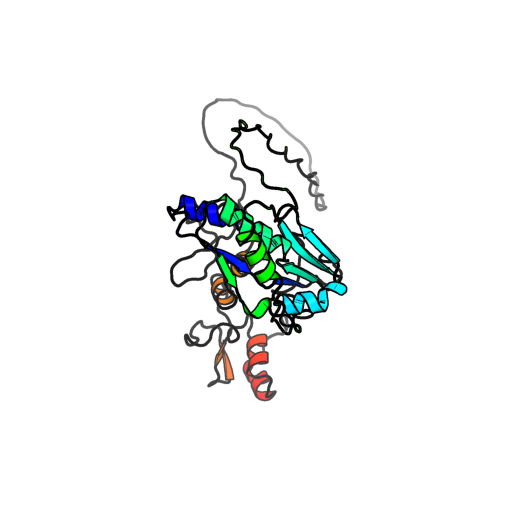0 97.25 74 THR A CA 1
ATOM 568 C C . THR A 1 74 ? 7.128 14.063 -0.582 1.00 97.25 74 THR A C 1
ATOM 570 O O . THR A 1 74 ? 6.529 13.400 -1.422 1.00 97.25 74 THR A O 1
ATOM 573 N N . SER A 1 75 ? 6.830 14.029 0.718 1.00 97.19 75 SER A N 1
ATOM 574 C CA . SER A 1 75 ? 5.719 13.251 1.275 1.00 97.19 75 SER A CA 1
ATOM 575 C C . SER A 1 75 ? 4.506 14.150 1.509 1.00 97.19 75 SER A C 1
ATOM 577 O O . SER A 1 75 ? 4.630 15.238 2.076 1.00 97.19 75 SER A O 1
ATOM 579 N N . VAL A 1 76 ? 3.341 13.710 1.038 1.00 97.19 76 VAL A N 1
ATOM 580 C CA . VAL A 1 76 ? 2.093 14.472 1.036 1.00 97.19 76 VAL A CA 1
ATOM 581 C C . VAL A 1 76 ? 0.944 13.583 1.489 1.00 97.19 76 VAL A C 1
ATOM 583 O O . VAL A 1 76 ? 0.733 12.480 0.985 1.00 97.19 76 VAL A O 1
ATOM 586 N N . ARG A 1 77 ? 0.160 14.105 2.429 1.00 96.69 77 ARG A N 1
ATOM 587 C CA . ARG A 1 77 ? -1.087 13.477 2.840 1.00 96.69 77 ARG A CA 1
ATOM 588 C C . ARG A 1 77 ? -2.195 13.846 1.874 1.00 96.69 77 ARG A C 1
ATOM 590 O O . ARG A 1 77 ? -2.425 15.027 1.609 1.00 96.69 77 ARG A O 1
ATOM 597 N N . HIS A 1 78 ? -2.924 12.849 1.394 1.00 95.88 78 HIS A N 1
ATOM 598 C CA . HIS A 1 78 ? -4.108 13.082 0.588 1.00 95.88 78 HIS A CA 1
ATOM 599 C C . HIS A 1 78 ? -5.365 13.030 1.460 1.00 95.88 78 HIS A C 1
ATOM 601 O O . HIS A 1 78 ? -5.866 11.965 1.817 1.00 95.88 78 HIS A O 1
ATOM 607 N N . GLU A 1 79 ? -5.895 14.204 1.804 1.00 94.00 79 GLU A N 1
ATOM 608 C CA . GLU A 1 79 ? -6.999 14.328 2.764 1.00 94.00 79 GLU A CA 1
ATOM 609 C C . GLU A 1 79 ? -8.295 13.637 2.333 1.00 94.00 79 GLU A C 1
ATOM 611 O O . GLU A 1 79 ? -9.072 13.220 3.190 1.00 94.00 79 GLU A O 1
ATOM 616 N N . GLN A 1 80 ? -8.539 13.485 1.029 1.00 93.31 80 GLN A N 1
ATOM 617 C CA . GLN A 1 80 ? -9.742 12.813 0.542 1.00 93.31 80 GLN A CA 1
ATOM 618 C C . GLN A 1 80 ? -9.678 11.294 0.743 1.00 93.31 80 GLN A C 1
ATOM 620 O O . GLN A 1 80 ? -10.680 10.689 1.119 1.00 93.31 80 GLN A O 1
ATOM 625 N N . THR A 1 81 ? -8.521 10.669 0.503 1.00 93.62 81 THR A N 1
ATOM 626 C CA . THR A 1 81 ? -8.346 9.219 0.705 1.00 93.62 81 THR A CA 1
ATOM 627 C C . THR A 1 81 ? -7.899 8.871 2.119 1.00 93.62 81 THR A C 1
ATOM 629 O O . THR A 1 81 ? -7.997 7.704 2.490 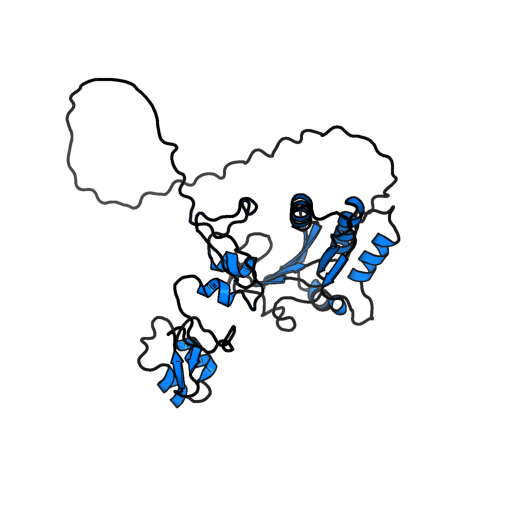1.00 93.62 81 THR A O 1
ATOM 632 N N . LYS A 1 82 ? -7.445 9.863 2.901 1.00 96.69 82 LYS A N 1
ATOM 633 C CA . LYS A 1 82 ? -6.858 9.699 4.241 1.00 96.69 82 LYS A CA 1
ATOM 634 C C . LYS A 1 82 ? -5.622 8.791 4.236 1.00 96.69 82 LYS A C 1
ATOM 636 O O . LYS A 1 82 ? -5.354 8.093 5.204 1.00 96.69 82 LYS A O 1
ATOM 641 N N . THR A 1 83 ? -4.875 8.809 3.133 1.00 97.31 83 THR A N 1
ATOM 642 C CA . THR A 1 83 ? -3.649 8.022 2.929 1.00 97.31 83 THR A CA 1
ATOM 643 C C . THR A 1 83 ? -2.470 8.929 2.609 1.00 97.31 83 THR A C 1
ATOM 645 O O . THR A 1 83 ? -2.644 10.116 2.309 1.00 97.31 83 THR A O 1
ATOM 648 N N . GLN A 1 84 ? -1.271 8.354 2.637 1.00 97.75 84 GLN A N 1
ATOM 649 C CA . GLN A 1 84 ? -0.042 9.053 2.316 1.00 97.75 84 GLN A CA 1
ATOM 650 C C . GLN A 1 84 ? 0.422 8.696 0.902 1.00 97.75 84 GLN A C 1
ATOM 652 O O . GLN A 1 84 ? 0.252 7.576 0.415 1.00 97.75 84 GLN A O 1
ATOM 657 N N . PHE A 1 85 ? 1.030 9.657 0.225 1.00 97.94 85 PHE A N 1
ATOM 658 C CA . PHE A 1 85 ? 1.856 9.371 -0.934 1.00 97.94 85 PHE A CA 1
ATOM 659 C C . PHE A 1 85 ? 3.145 10.170 -0.857 1.00 97.94 85 PHE A C 1
ATOM 661 O O . PHE A 1 85 ? 3.252 11.154 -0.125 1.00 97.94 85 PHE A O 1
ATOM 668 N N . MET A 1 86 ? 4.148 9.744 -1.605 1.00 97.81 86 MET A N 1
ATOM 669 C CA . MET A 1 86 ? 5.386 10.486 -1.730 1.00 97.81 86 MET A CA 1
ATOM 670 C C . MET A 1 86 ? 5.941 10.383 -3.140 1.00 97.81 86 MET A C 1
ATOM 672 O O . MET A 1 86 ? 5.744 9.378 -3.817 1.00 97.81 86 MET A O 1
ATOM 676 N N . TYR A 1 87 ? 6.639 11.420 -3.584 1.00 96.50 87 TYR A N 1
ATOM 677 C CA . TYR A 1 87 ? 7.169 11.477 -4.940 1.00 96.50 87 TYR A CA 1
ATOM 678 C C . TYR A 1 87 ? 8.489 12.239 -5.030 1.00 96.50 87 TYR A C 1
ATOM 680 O O . TYR A 1 87 ? 8.851 13.034 -4.156 1.00 96.50 87 TYR A O 1
ATOM 688 N N . ASN A 1 88 ? 9.223 11.987 -6.107 1.00 93.31 88 ASN A N 1
ATOM 689 C CA . ASN A 1 88 ? 10.383 12.762 -6.526 1.00 93.31 88 ASN A CA 1
ATOM 690 C C . ASN A 1 88 ? 10.499 12.721 -8.062 1.00 93.31 88 ASN A C 1
ATOM 692 O O . ASN A 1 88 ? 9.541 12.408 -8.762 1.00 93.31 88 ASN A O 1
ATOM 696 N N . SER A 1 89 ? 11.669 13.058 -8.608 1.00 88.06 89 SER A N 1
ATOM 697 C CA . SER A 1 89 ? 11.895 13.032 -10.058 1.00 88.06 89 SER A CA 1
ATOM 698 C C . SER A 1 89 ? 11.939 11.627 -10.672 1.00 88.06 89 SER A C 1
ATOM 700 O O . SER A 1 89 ? 11.913 11.517 -11.891 1.00 88.06 89 SER A O 1
ATOM 702 N N . LEU A 1 90 ? 12.097 10.575 -9.864 1.00 87.38 90 LEU A N 1
ATOM 703 C CA . LEU A 1 90 ? 12.176 9.188 -10.330 1.00 87.38 90 LEU A CA 1
ATOM 704 C C . LEU A 1 90 ? 10.802 8.526 -10.354 1.00 87.38 90 LEU A C 1
ATOM 706 O O . LEU A 1 90 ? 10.506 7.788 -11.288 1.00 87.38 90 LEU A O 1
ATOM 710 N N . GLY A 1 91 ? 9.960 8.795 -9.360 1.00 92.56 91 GLY A N 1
ATOM 711 C CA . GLY A 1 91 ? 8.679 8.115 -9.264 1.00 92.56 91 GLY A CA 1
ATOM 712 C C . GLY A 1 91 ? 7.797 8.582 -8.120 1.00 92.56 91 GLY A C 1
ATOM 713 O O . GLY A 1 91 ? 8.094 9.548 -7.411 1.00 92.56 91 GLY A O 1
ATOM 714 N N . PHE A 1 92 ? 6.707 7.842 -7.966 1.00 96.12 92 PHE A N 1
ATOM 715 C CA . PHE A 1 92 ? 5.628 8.051 -7.013 1.00 96.12 92 PHE A CA 1
ATOM 716 C C . PHE A 1 92 ? 5.418 6.775 -6.193 1.00 96.12 92 PHE A C 1
ATOM 718 O O . PHE A 1 92 ? 5.538 5.670 -6.716 1.00 96.12 92 PHE A O 1
ATOM 725 N N . LEU A 1 93 ? 5.076 6.907 -4.916 1.00 98.06 93 LEU A N 1
ATOM 726 C CA . LEU A 1 93 ? 4.728 5.802 -4.029 1.00 98.06 93 LEU A CA 1
ATOM 727 C C . LEU A 1 93 ? 3.481 6.158 -3.216 1.00 98.06 93 LEU A C 1
ATOM 729 O O . LEU A 1 93 ? 3.496 7.141 -2.481 1.00 98.06 93 LEU A O 1
ATOM 733 N N . SER A 1 94 ? 2.440 5.326 -3.278 1.00 97.94 94 SER A N 1
ATOM 734 C CA . SER A 1 94 ? 1.295 5.382 -2.355 1.00 97.94 94 SER A CA 1
ATOM 735 C C . SER A 1 94 ? 1.503 4.395 -1.208 1.00 97.94 94 SER A C 1
ATOM 737 O O . SER A 1 94 ? 1.851 3.243 -1.463 1.00 97.94 94 SER A O 1
ATOM 739 N N . TYR A 1 95 ? 1.250 4.808 0.036 1.00 98.62 95 TYR A N 1
ATOM 740 C CA . TYR A 1 95 ? 1.416 3.969 1.230 1.00 98.62 95 TYR A CA 1
ATOM 741 C C . TYR A 1 95 ? 0.529 4.442 2.398 1.00 98.62 95 TYR A C 1
ATOM 743 O O . TYR A 1 95 ? -0.111 5.492 2.322 1.00 98.62 95 TYR A O 1
ATOM 751 N N . ASP A 1 96 ? 0.480 3.667 3.481 1.00 98.69 96 ASP A N 1
ATOM 752 C CA . ASP A 1 96 ? -0.110 4.110 4.748 1.00 98.69 96 ASP A CA 1
ATOM 753 C C . ASP A 1 96 ? 0.980 4.498 5.750 1.00 98.69 96 ASP A C 1
ATOM 755 O O . ASP A 1 96 ? 1.931 3.747 5.964 1.00 98.69 96 ASP A O 1
ATOM 759 N N . ASP A 1 97 ? 0.815 5.661 6.375 1.00 98.25 97 ASP A N 1
ATOM 760 C CA . ASP A 1 97 ? 1.554 6.083 7.564 1.00 98.25 97 ASP A CA 1
ATOM 761 C C . ASP A 1 97 ? 0.740 5.808 8.843 1.00 98.25 97 ASP A C 1
ATOM 763 O O . ASP A 1 97 ? -0.376 5.279 8.802 1.00 98.25 97 ASP A O 1
ATOM 767 N N . GLU A 1 98 ? 1.282 6.172 10.005 1.00 98.25 98 GLU A N 1
ATOM 768 C CA . GLU A 1 98 ? 0.635 5.966 11.304 1.00 98.25 98 GLU A CA 1
ATOM 769 C C . GLU A 1 98 ? -0.756 6.613 11.364 1.00 98.25 98 GLU A C 1
ATOM 771 O O . GLU A 1 98 ? -1.691 6.044 11.937 1.00 98.25 98 GLU A O 1
ATO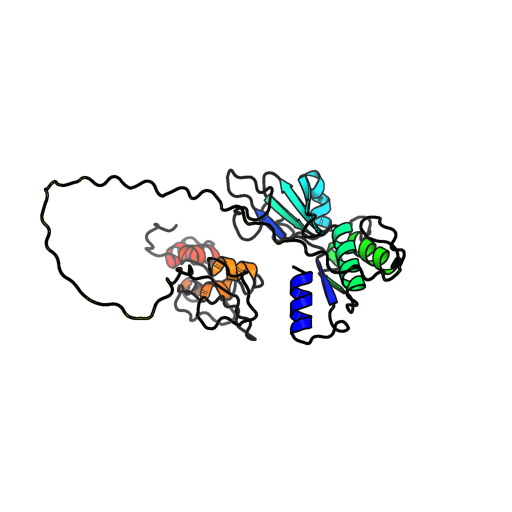M 776 N N . LEU A 1 99 ? -0.917 7.790 10.750 1.00 97.88 99 LEU A N 1
ATOM 777 C CA . LEU A 1 99 ? -2.189 8.502 10.738 1.00 97.88 99 LEU A CA 1
ATOM 778 C C . LEU A 1 99 ? -3.217 7.794 9.847 1.00 97.88 99 LEU A C 1
ATOM 780 O O . LEU A 1 99 ? -4.353 7.612 10.278 1.00 97.88 99 LEU A O 1
ATOM 784 N N . ALA A 1 100 ? -2.829 7.327 8.658 1.00 98.38 100 ALA A N 1
ATOM 785 C CA . ALA A 1 100 ? -3.700 6.538 7.786 1.00 98.38 100 ALA A CA 1
ATOM 786 C C . ALA A 1 100 ? -4.146 5.216 8.439 1.00 98.38 100 ALA A C 1
ATOM 788 O O . ALA A 1 100 ? -5.312 4.823 8.324 1.00 98.38 100 ALA A O 1
ATOM 789 N N . ILE A 1 101 ? -3.251 4.541 9.171 1.00 98.62 101 ILE A N 1
ATOM 790 C CA . ILE A 1 101 ? -3.603 3.344 9.948 1.00 98.62 101 ILE A CA 1
ATOM 791 C C . ILE A 1 101 ? -4.584 3.683 11.070 1.00 98.62 101 ILE A C 1
ATOM 793 O O . ILE A 1 101 ? -5.581 2.976 11.242 1.00 98.62 101 ILE A O 1
ATOM 797 N N . CYS A 1 102 ? -4.353 4.783 11.790 1.00 98.25 102 CYS A N 1
ATOM 798 C CA . CYS A 1 102 ? -5.290 5.266 12.798 1.00 98.25 102 CYS A CA 1
ATOM 799 C C . CYS A 1 102 ? -6.673 5.535 12.180 1.00 98.25 102 CYS A C 1
ATOM 801 O O . CYS A 1 102 ? -7.676 5.037 12.692 1.00 98.25 102 CYS A O 1
ATOM 803 N N . ASP A 1 103 ? -6.744 6.249 11.052 1.00 98.25 103 ASP A N 1
ATOM 804 C CA . ASP A 1 103 ? -8.006 6.582 10.380 1.00 98.25 103 ASP A CA 1
ATOM 805 C C . ASP A 1 103 ? -8.779 5.332 9.937 1.00 98.25 103 ASP A C 1
ATOM 807 O O . ASP A 1 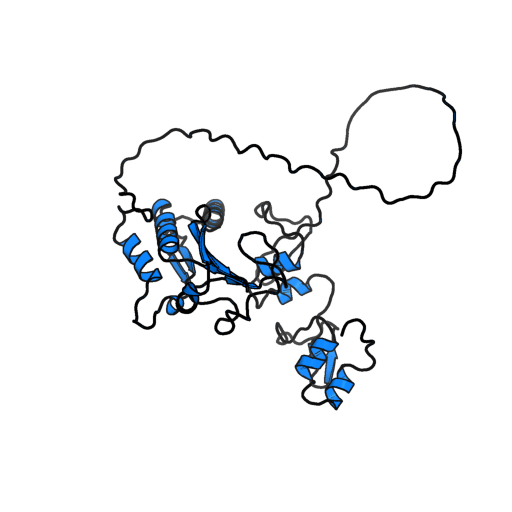103 ? -10.005 5.278 10.043 1.00 98.25 103 ASP A O 1
ATOM 811 N N . LYS A 1 104 ? -8.084 4.289 9.466 1.00 98.50 104 LYS A N 1
ATOM 812 C CA . LYS A 1 104 ? -8.716 3.007 9.108 1.00 98.50 104 LYS A CA 1
ATOM 813 C C . LYS A 1 104 ? -9.204 2.244 10.335 1.00 98.50 104 LYS A C 1
ATOM 815 O O . LYS A 1 104 ? -10.272 1.629 10.280 1.00 98.50 104 LYS A O 1
ATOM 820 N N . ALA A 1 105 ? -8.456 2.302 11.436 1.00 98.12 105 ALA A N 1
ATOM 821 C CA . ALA A 1 105 ? -8.888 1.745 12.711 1.00 98.12 105 ALA A CA 1
ATOM 822 C C . ALA A 1 105 ? -10.166 2.429 13.206 1.00 98.12 105 ALA A C 1
ATOM 824 O O . ALA A 1 105 ? -11.152 1.774 13.541 1.00 98.12 105 ALA A O 1
ATOM 825 N N . GLU A 1 106 ? -10.170 3.755 13.158 1.00 97.62 106 GLU A N 1
ATOM 826 C CA . GLU A 1 106 ? -11.312 4.592 13.481 1.00 97.62 106 GLU A CA 1
ATOM 827 C C . GLU A 1 106 ? -12.521 4.312 12.583 1.00 97.62 106 GLU A C 1
ATOM 829 O O . GLU A 1 106 ? -13.624 4.129 13.094 1.00 97.62 106 GLU A O 1
ATOM 834 N N . TYR A 1 107 ? -12.316 4.180 11.271 1.00 97.69 107 TYR A N 1
ATOM 835 C CA . TYR A 1 107 ? -13.369 3.812 10.326 1.00 97.69 107 TYR A CA 1
ATOM 836 C C . TYR A 1 107 ? -14.044 2.488 10.705 1.00 97.69 107 TYR A C 1
ATOM 838 O O . TYR A 1 107 ? -15.273 2.408 10.720 1.00 97.69 107 TYR A O 1
ATOM 846 N N . ALA A 1 108 ? -13.269 1.452 11.035 1.00 98.19 108 ALA A N 1
ATOM 847 C CA . ALA A 1 108 ? -13.828 0.162 11.428 1.00 98.19 108 ALA A CA 1
ATOM 848 C C . ALA A 1 108 ? -14.626 0.251 12.738 1.00 98.19 108 ALA A C 1
ATOM 850 O O . ALA A 1 108 ? -15.710 -0.325 12.832 1.00 98.19 108 ALA A O 1
ATOM 851 N N . MET A 1 109 ? -14.124 1.012 13.717 1.00 96.81 109 MET A N 1
ATOM 852 C CA . MET A 1 109 ? -14.797 1.228 15.001 1.00 96.81 109 MET A CA 1
ATOM 853 C C . MET A 1 109 ? -16.111 1.997 14.841 1.00 96.81 109 MET A C 1
ATOM 855 O O . MET A 1 109 ? -17.129 1.576 15.382 1.00 96.81 109 MET A O 1
ATOM 859 N N . ASP A 1 110 ? -16.114 3.079 14.062 1.00 96.38 110 ASP A N 1
ATOM 860 C CA . ASP A 1 110 ? -17.306 3.903 13.820 1.00 96.38 110 ASP A CA 1
ATOM 861 C C . ASP A 1 110 ? -18.405 3.153 13.055 1.00 96.38 110 ASP A C 1
ATOM 863 O O . ASP A 1 110 ? -19.579 3.521 13.118 1.00 96.38 110 ASP A O 1
ATOM 867 N N . ASN A 1 111 ? -18.033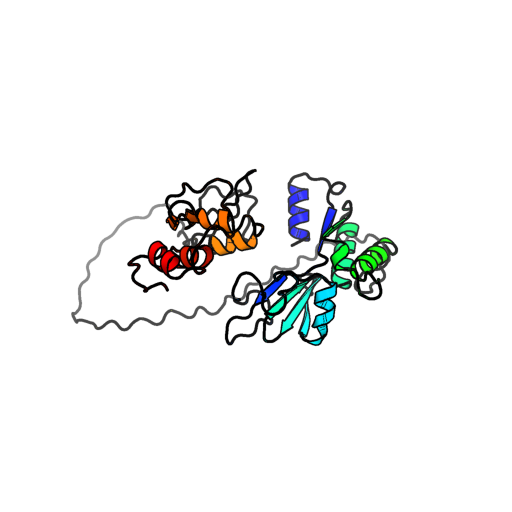 2.102 12.322 1.00 96.94 111 ASN A N 1
ATOM 868 C CA . ASN A 1 111 ? -18.954 1.288 11.537 1.00 96.94 111 ASN A CA 1
ATOM 869 C C . ASN A 1 111 ? -19.337 -0.038 12.214 1.00 96.94 111 ASN A C 1
ATOM 871 O O . ASN A 1 111 ? -20.091 -0.809 11.613 1.00 96.94 111 ASN A O 1
ATOM 875 N N . ASP A 1 112 ? -18.893 -0.282 13.451 1.00 97.31 112 ASP A N 1
ATOM 876 C CA . ASP A 1 112 ? -19.101 -1.526 14.208 1.00 97.31 112 ASP A CA 1
ATOM 877 C C . ASP A 1 112 ? -18.605 -2.787 13.465 1.00 97.31 112 ASP A C 1
ATOM 879 O O . ASP A 1 112 ? -19.261 -3.833 13.489 1.00 97.31 112 ASP A O 1
ATOM 883 N N . LEU A 1 113 ? -17.481 -2.687 12.748 1.00 98.38 113 LEU A N 1
ATOM 884 C CA . LEU A 1 113 ? -16.885 -3.818 12.024 1.00 98.38 113 LEU A CA 1
ATOM 885 C C . LEU A 1 113 ? -16.092 -4.733 12.972 1.00 98.38 113 LEU A C 1
ATOM 887 O O . LEU A 1 113 ? -15.689 -4.321 14.059 1.00 98.38 113 LEU A O 1
ATOM 891 N N . LEU A 1 114 ? -15.864 -5.986 12.563 1.00 98.00 114 LEU A N 1
ATOM 892 C CA . LEU A 1 114 ? -15.281 -7.024 13.424 1.00 98.00 114 LEU A CA 1
ATOM 893 C C . LEU A 1 114 ? -13.847 -6.713 13.872 1.00 98.00 114 LEU A C 1
ATOM 895 O O . LEU A 1 114 ? -13.499 -6.967 15.026 1.00 98.00 114 LEU A O 1
ATOM 899 N N . GLY A 1 115 ? -13.003 -6.217 12.968 1.00 96.75 115 GLY A N 1
ATOM 900 C CA . GLY A 1 115 ? -11.583 -6.056 13.265 1.00 96.75 115 GLY A CA 1
ATOM 901 C C . GLY A 1 115 ? -10.719 -5.800 12.040 1.00 96.75 115 GLY A C 1
ATOM 902 O O . GLY A 1 115 ? -11.138 -5.114 11.107 1.00 96.75 115 GLY A O 1
ATOM 903 N N . PHE A 1 116 ? -9.497 -6.338 12.058 1.00 98.31 116 PHE A N 1
ATOM 904 C CA . PHE A 1 116 ? -8.449 -6.014 11.090 1.00 98.31 116 PHE A CA 1
ATOM 905 C C . PHE A 1 116 ? -7.678 -7.245 10.628 1.00 98.31 116 PHE A C 1
ATOM 907 O O . PHE A 1 116 ? -7.514 -8.212 11.372 1.00 98.31 116 PHE A O 1
ATOM 914 N N . ILE A 1 117 ? -7.163 -7.168 9.405 1.00 98.06 117 ILE A N 1
ATOM 915 C CA . ILE A 1 117 ? -6.144 -8.072 8.866 1.00 98.06 117 ILE A CA 1
ATOM 916 C C . ILE A 1 117 ? -4.941 -7.207 8.504 1.00 98.06 117 ILE A C 1
ATOM 918 O O . ILE A 1 117 ? -5.103 -6.197 7.829 1.00 98.06 117 ILE A O 1
ATOM 922 N N . ILE A 1 118 ? -3.745 -7.594 8.937 1.00 98.56 118 ILE A N 1
ATOM 923 C CA . ILE A 1 118 ? -2.505 -6.874 8.629 1.00 98.56 118 ILE A CA 1
ATOM 924 C C . ILE A 1 118 ? -1.753 -7.646 7.549 1.00 98.56 118 ILE A C 1
ATOM 926 O O . ILE A 1 118 ? -1.489 -8.837 7.722 1.00 98.56 118 ILE A O 1
ATOM 930 N N . TRP A 1 119 ? -1.393 -6.967 6.459 1.00 96.94 119 TRP A N 1
ATOM 931 C CA . TRP A 1 119 ? -0.527 -7.514 5.416 1.00 96.94 119 TRP A CA 1
ATOM 932 C C . TRP A 1 119 ? 0.709 -6.629 5.237 1.00 96.94 119 TRP A C 1
ATOM 934 O O . TRP A 1 119 ? 0.595 -5.516 4.746 1.00 96.94 119 TRP A O 1
ATOM 944 N N . GLU A 1 120 ? 1.902 -7.061 5.614 1.00 95.31 120 GLU A N 1
ATOM 945 C CA . GLU A 1 120 ? 2.154 -8.174 6.530 1.00 95.31 120 GLU A CA 1
ATOM 946 C C . GLU A 1 120 ? 2.951 -7.667 7.727 1.00 95.31 120 GLU A C 1
ATOM 948 O O . GLU A 1 120 ? 3.542 -6.588 7.681 1.00 95.31 120 GLU A O 1
ATOM 953 N N . ILE A 1 121 ? 2.877 -8.389 8.842 1.00 94.62 121 ILE A N 1
ATOM 954 C CA . ILE A 1 121 ? 3.300 -7.862 10.143 1.00 94.62 121 ILE A CA 1
ATOM 955 C C . ILE A 1 121 ? 4.782 -7.472 10.163 1.00 94.62 121 ILE A C 1
ATOM 957 O O . ILE A 1 121 ? 5.151 -6.539 10.871 1.00 94.62 121 ILE A O 1
ATOM 961 N N . SER A 1 122 ? 5.627 -8.145 9.371 1.00 95.38 122 SER A N 1
ATOM 962 C CA . SER A 1 122 ? 7.057 -7.832 9.310 1.00 95.38 122 SER A CA 1
ATOM 963 C C . SER A 1 122 ? 7.350 -6.482 8.645 1.00 95.38 122 SER A C 1
ATOM 965 O O . SER A 1 122 ? 8.393 -5.887 8.914 1.00 95.38 122 SER A O 1
ATOM 967 N N . GLY A 1 123 ? 6.420 -5.966 7.831 1.00 96.62 123 GLY A N 1
ATOM 968 C CA . GLY A 1 123 ? 6.608 -4.734 7.067 1.00 96.62 123 GLY A CA 1
ATOM 969 C C . GLY A 1 123 ? 6.792 -3.481 7.921 1.00 96.62 123 GLY A C 1
ATOM 970 O O . GLY A 1 123 ? 7.347 -2.498 7.441 1.00 96.62 123 GLY A O 1
ATOM 971 N N . ASP A 1 124 ? 6.397 -3.544 9.191 1.00 97.56 124 ASP A N 1
ATOM 972 C CA . ASP A 1 124 ? 6.456 -2.455 10.170 1.00 97.56 124 ASP A CA 1
ATOM 973 C C . ASP A 1 124 ? 7.627 -2.581 11.164 1.00 97.56 124 ASP A C 1
ATOM 975 O O . ASP A 1 124 ? 7.847 -1.693 11.981 1.00 97.56 124 ASP A O 1
ATOM 979 N N . LEU A 1 125 ? 8.395 -3.677 11.134 1.00 97.69 125 LEU A N 1
ATOM 980 C CA . LEU A 1 125 ? 9.481 -3.876 12.096 1.00 97.69 125 LEU A CA 1
ATOM 981 C C . LEU A 1 125 ? 10.701 -3.011 11.742 1.00 97.69 125 LEU A C 1
ATOM 983 O O . LEU A 1 125 ? 11.446 -3.303 10.806 1.00 97.69 125 LEU A O 1
ATOM 987 N N . MET A 1 126 ? 10.933 -1.971 12.539 1.00 97.50 126 MET A N 1
ATOM 988 C CA . MET A 1 126 ? 12.054 -1.047 12.380 1.00 97.50 126 MET A CA 1
ATOM 989 C C . MET A 1 126 ? 13.362 -1.614 12.958 1.00 97.50 126 MET A C 1
ATOM 991 O O . MET A 1 126 ? 13.368 -2.558 13.751 1.00 97.50 126 MET A O 1
ATOM 995 N N . GLU A 1 127 ? 14.501 -1.007 12.605 1.00 94.81 127 GLU A N 1
ATOM 996 C CA . GLU A 1 127 ? 15.828 -1.433 13.094 1.00 94.81 127 GLU A CA 1
ATOM 997 C C . GLU A 1 127 ? 15.971 -1.345 14.623 1.00 94.81 127 GLU A C 1
ATOM 999 O O . GLU A 1 127 ? 16.707 -2.125 15.227 1.00 94.81 127 GLU A O 1
ATOM 1004 N N . ASP A 1 128 ? 15.251 -0.419 15.260 1.00 96.69 128 ASP A N 1
ATOM 1005 C CA . ASP A 1 128 ? 15.201 -0.252 16.716 1.00 96.69 128 ASP A CA 1
ATOM 1006 C C . ASP A 1 128 ? 14.122 -1.117 17.395 1.00 96.69 128 ASP A C 1
ATOM 1008 O O . ASP A 1 128 ? 13.867 -0.960 18.591 1.00 96.69 128 ASP A O 1
ATOM 1012 N N . LEU A 1 129 ? 13.523 -2.052 16.648 1.00 96.88 129 LEU A N 1
ATOM 1013 C CA . LEU A 1 129 ? 12.422 -2.930 17.055 1.00 96.88 129 LEU A CA 1
ATOM 1014 C C . LEU A 1 129 ? 11.100 -2.206 17.341 1.00 96.88 129 LEU A C 1
ATOM 1016 O O . LEU A 1 129 ? 10.175 -2.825 17.874 1.00 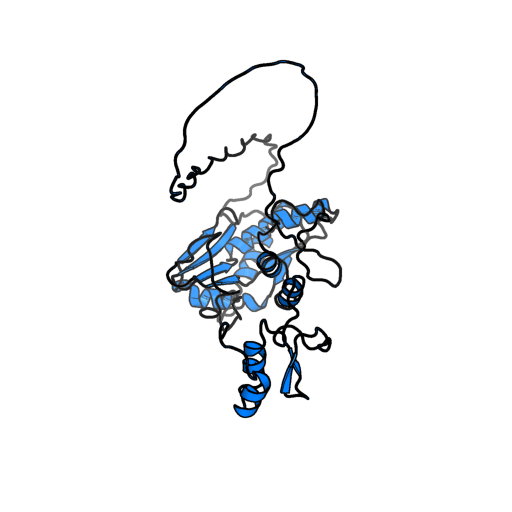96.88 129 LEU A O 1
ATOM 1020 N N . SER A 1 130 ? 10.986 -0.920 17.002 1.00 98.06 130 SER A N 1
ATOM 1021 C CA . SER A 1 130 ? 9.690 -0.249 17.004 1.00 98.06 130 SER A CA 1
ATOM 1022 C C . SER A 1 130 ? 8.793 -0.786 15.883 1.00 98.06 130 SER A C 1
ATOM 1024 O O . SER A 1 130 ? 9.268 -1.300 14.869 1.00 98.06 130 SER A O 1
ATOM 1026 N N . THR A 1 131 ? 7.484 -0.696 16.110 1.00 98.44 131 THR A N 1
ATOM 1027 C CA . THR A 1 131 ? 6.425 -1.090 15.170 1.00 98.44 131 THR A CA 1
ATOM 1028 C C . THR A 1 131 ? 5.423 0.067 15.078 1.00 98.44 131 THR A C 1
ATOM 1030 O O . THR A 1 131 ? 4.404 0.042 15.778 1.00 98.44 131 THR A O 1
ATOM 1033 N N . PRO A 1 132 ? 5.764 1.166 14.386 1.00 98.50 132 PRO A N 1
ATOM 1034 C CA . PRO A 1 132 ? 4.973 2.396 14.390 1.00 98.50 132 PRO A CA 1
ATOM 1035 C C . PRO A 1 132 ? 3.535 2.210 13.890 1.00 98.50 132 PRO A C 1
ATOM 1037 O O . PRO A 1 132 ? 2.611 2.715 14.531 1.00 98.50 132 PRO A O 1
ATOM 1040 N N . LEU A 1 133 ? 3.307 1.449 12.817 1.00 98.75 133 LEU A N 1
ATOM 1041 C CA . LEU A 1 133 ? 1.965 1.221 12.275 1.00 98.75 133 LEU A CA 1
ATOM 1042 C C . LEU A 1 133 ? 1.114 0.359 13.215 1.00 98.75 133 LEU A C 1
ATOM 1044 O O . LEU A 1 133 ? -0.036 0.692 13.517 1.00 98.75 133 LEU A O 1
ATOM 1048 N N . LEU A 1 134 ? 1.679 -0.728 13.745 1.00 98.50 134 LEU A N 1
ATOM 1049 C CA . LEU A 1 134 ? 1.013 -1.559 14.749 1.00 98.50 134 LEU A CA 1
ATOM 1050 C C . LEU A 1 134 ? 0.783 -0.783 16.055 1.00 98.50 134 LEU A C 1
ATOM 1052 O O . LEU A 1 134 ? -0.236 -0.974 16.722 1.00 98.50 134 LEU A O 1
ATOM 1056 N N . GLY A 1 135 ? 1.715 0.099 16.412 1.00 98.19 135 GLY A N 1
ATOM 1057 C CA . GLY A 1 135 ? 1.608 1.026 17.532 1.00 98.19 135 GLY A CA 1
ATOM 1058 C C . GLY A 1 135 ? 0.411 1.956 17.369 1.00 98.19 135 GLY A C 1
ATOM 1059 O O . GLY A 1 135 ? -0.439 1.998 18.253 1.00 98.19 135 GLY A O 1
ATOM 1060 N N . ALA A 1 136 ? 0.276 2.600 16.208 1.00 98.00 136 ALA A N 1
ATOM 1061 C CA . ALA A 1 136 ? -0.848 3.478 15.893 1.00 98.00 136 ALA A CA 1
ATOM 1062 C C . ALA A 1 136 ? -2.204 2.754 15.968 1.00 98.00 136 ALA A C 1
ATOM 1064 O O . ALA A 1 136 ? -3.159 3.272 16.555 1.00 98.00 136 ALA A O 1
ATOM 1065 N N . LEU A 1 137 ? -2.282 1.524 15.444 1.00 98.12 137 LEU A N 1
ATOM 1066 C CA . LEU A 1 137 ? -3.475 0.683 15.566 1.00 98.12 137 LEU A CA 1
ATOM 1067 C C . LEU A 1 137 ? -3.809 0.386 17.038 1.00 98.12 137 LEU A C 1
ATOM 1069 O O . LEU A 1 137 ? -4.943 0.592 17.475 1.00 98.12 137 LEU A O 1
ATOM 1073 N N . ASN A 1 138 ? -2.825 -0.078 17.814 1.00 97.69 138 ASN A N 1
ATOM 1074 C CA . ASN A 1 138 ? -3.005 -0.395 19.232 1.00 97.69 138 ASN A CA 1
ATOM 1075 C C . ASN A 1 138 ? -3.415 0.835 20.047 1.00 97.69 138 ASN A C 1
ATOM 1077 O O . ASN A 1 138 ? -4.304 0.746 20.898 1.00 97.69 138 ASN A O 1
ATOM 1081 N N . ASP A 1 139 ? -2.802 1.985 19.785 1.00 96.56 139 ASP A N 1
ATOM 1082 C CA . ASP A 1 139 ? -3.119 3.237 20.459 1.00 96.56 139 ASP A CA 1
ATOM 1083 C C . ASP A 1 139 ? -4.560 3.658 20.176 1.00 96.56 139 ASP A C 1
ATOM 1085 O O . ASP A 1 139 ? -5.289 4.006 21.112 1.00 96.56 139 ASP A O 1
ATOM 1089 N N . ARG A 1 140 ? -5.025 3.551 18.924 1.00 95.69 140 ARG A N 1
ATOM 1090 C CA . ARG A 1 140 ? -6.410 3.892 18.582 1.00 95.69 140 ARG A CA 1
ATOM 1091 C C . ARG A 1 140 ? -7.428 2.959 19.238 1.00 95.69 140 ARG A C 1
ATOM 1093 O O . ARG A 1 140 ? -8.465 3.435 19.710 1.00 95.69 140 ARG A O 1
ATOM 1100 N N . LEU A 1 141 ? -7.134 1.659 19.310 1.00 96.31 141 LEU A N 1
ATOM 1101 C CA . LEU A 1 141 ? -7.999 0.663 19.956 1.00 96.31 141 LEU A CA 1
ATOM 1102 C C . LEU A 1 141 ? -8.074 0.845 21.477 1.00 96.31 141 LEU A C 1
ATOM 1104 O O . LEU A 1 141 ? -9.146 0.698 22.064 1.00 96.31 141 LEU A O 1
ATOM 1108 N N . ASN A 1 142 ? -6.961 1.210 22.117 1.00 96.94 142 ASN A N 1
ATOM 1109 C CA . ASN A 1 142 ? -6.907 1.450 23.561 1.00 96.94 142 ASN A CA 1
ATOM 1110 C C . ASN A 1 142 ? -7.510 2.801 23.978 1.00 96.94 142 ASN A C 1
ATOM 1112 O O . ASN A 1 142 ? -7.852 2.983 25.148 1.00 96.94 142 ASN A O 1
ATOM 1116 N N . ASN A 1 143 ? -7.672 3.739 23.039 1.00 95.12 143 ASN A N 1
ATOM 1117 C CA . ASN A 1 143 ? -8.197 5.081 23.293 1.00 95.12 143 ASN A CA 1
ATOM 1118 C C . ASN A 1 143 ? -9.462 5.370 22.461 1.00 95.12 143 ASN A C 1
ATOM 1120 O O . ASN A 1 143 ? -9.459 6.274 21.626 1.00 95.12 143 ASN A O 1
ATOM 1124 N N . PRO A 1 144 ? -10.587 4.665 22.702 1.00 91.50 144 PRO A N 1
ATOM 1125 C CA . PRO A 1 144 ? -11.788 4.759 21.867 1.00 91.50 144 PRO A CA 1
ATOM 1126 C C . PRO A 1 144 ? -12.448 6.147 21.831 1.00 91.50 144 PRO A C 1
ATOM 1128 O O . PRO A 1 144 ? -13.219 6.428 20.919 1.00 91.50 144 PRO A O 1
ATOM 1131 N N . ASN A 1 145 ? -12.147 7.012 22.807 1.00 91.00 145 ASN A N 1
ATOM 1132 C CA . ASN A 1 145 ? -12.705 8.365 22.919 1.00 91.00 145 ASN A CA 1
ATOM 1133 C C . ASN A 1 145 ? -11.814 9.450 22.282 1.00 91.00 145 ASN A C 1
ATOM 1135 O O . ASN A 1 145 ? -12.130 10.637 22.370 1.00 91.00 145 ASN A O 1
ATOM 1139 N N . THR A 1 146 ? -10.694 9.068 21.670 1.00 89.62 146 THR A N 1
ATOM 1140 C CA . THR A 1 146 ? -9.765 9.988 21.006 1.00 89.62 146 THR A CA 1
ATOM 1141 C C . THR A 1 146 ? -9.851 9.775 19.503 1.00 89.62 146 THR A C 1
ATOM 1143 O O . THR A 1 146 ? -9.840 8.633 19.046 1.00 89.62 146 THR A O 1
ATOM 1146 N N . ARG A 1 147 ? -9.953 10.866 18.740 1.00 91.25 147 ARG A N 1
ATOM 1147 C CA . ARG A 1 147 ? -9.958 10.827 17.276 1.00 91.25 147 ARG A CA 1
ATOM 1148 C C . ARG A 1 147 ? -8.546 10.965 16.721 1.00 91.25 147 ARG A C 1
ATOM 1150 O O . ARG A 1 147 ? -7.705 11.638 17.321 1.00 91.25 147 ARG A O 1
ATOM 1157 N N . CYS A 1 148 ? -8.306 10.347 15.570 1.00 91.44 148 CYS A N 1
ATOM 1158 C CA . CYS A 1 148 ? -6.999 10.346 14.905 1.00 91.44 148 CYS A CA 1
ATOM 1159 C C . CYS A 1 148 ? -6.546 11.741 14.449 1.00 91.44 148 CYS A C 1
ATOM 1161 O O . CYS A 1 148 ? -5.354 12.034 14.433 1.00 91.44 148 CYS A O 1
ATOM 1163 N N . ASP A 1 149 ? -7.492 12.637 14.170 1.00 85.31 149 ASP A N 1
ATOM 1164 C CA . ASP A 1 149 ? -7.241 14.038 13.811 1.00 85.31 149 ASP A CA 1
ATOM 1165 C C . ASP A 1 149 ? -6.969 14.964 15.018 1.00 85.31 149 ASP A C 1
ATOM 1167 O O . ASP A 1 149 ? -6.826 16.178 14.860 1.00 85.31 149 ASP A O 1
ATOM 1171 N N . GLY A 1 150 ? -6.896 14.412 16.235 1.00 72.56 150 GLY A N 1
ATOM 1172 C CA . GLY A 1 150 ? -6.689 15.172 17.469 1.00 72.56 150 GLY A CA 1
ATOM 1173 C C . GLY A 1 150 ? -7.972 15.729 18.095 1.00 72.56 150 GLY A C 1
ATOM 1174 O O . GLY A 1 150 ? -7.906 16.406 19.126 1.00 72.56 150 GLY A O 1
ATOM 1175 N N . GLY A 1 151 ? -9.149 15.435 17.535 1.00 62.16 151 GLY A N 1
ATOM 1176 C CA . GLY A 1 151 ? -10.431 15.721 18.169 1.00 62.16 151 GLY A CA 1
ATOM 1177 C C . GLY A 1 151 ? -10.673 14.853 19.412 1.00 62.16 151 GLY A C 1
ATOM 1178 O O . GLY A 1 151 ? -10.501 13.636 19.401 1.00 62.16 151 GLY A O 1
ATOM 1179 N N . SER A 1 152 ? -11.114 15.455 20.520 1.00 49.72 152 SER A N 1
ATOM 1180 C CA . SER A 1 152 ? -11.660 14.687 21.651 1.00 49.72 152 SER A CA 1
ATOM 1181 C C . SER A 1 152 ? -13.095 14.262 21.340 1.00 49.72 152 SER A C 1
ATOM 1183 O O . SER A 1 152 ? -14.003 15.093 21.287 1.00 49.72 152 SER A O 1
ATOM 1185 N N . GLY A 1 153 ? -13.296 12.960 21.138 1.00 50.31 153 GLY A N 1
ATOM 1186 C CA . GLY A 1 153 ? -14.586 12.328 20.884 1.00 50.31 153 GLY A CA 1
ATOM 1187 C C . GLY A 1 153 ? -15.411 12.229 22.165 1.00 50.31 153 GLY A C 1
ATOM 1188 O O . GLY A 1 153 ? -15.470 11.187 22.810 1.00 50.31 153 GLY A O 1
ATOM 1189 N N . GLY A 1 154 ? -16.048 13.332 22.554 1.00 40.28 154 GLY A N 1
ATOM 1190 C CA . GLY A 1 154 ? -17.063 13.348 23.606 1.00 40.28 154 GLY A CA 1
ATOM 1191 C C . GLY A 1 154 ? -18.440 13.026 23.029 1.00 40.28 154 GLY A C 1
ATOM 1192 O O . GLY A 1 154 ? -19.020 13.848 22.324 1.00 40.28 154 GLY A O 1
ATOM 1193 N N . GLY A 1 155 ? -18.967 11.837 23.323 1.00 41.31 155 GLY A N 1
ATOM 1194 C CA . GLY A 1 155 ? -20.264 11.385 22.825 1.00 41.31 155 GLY A CA 1
ATOM 1195 C C . GLY A 1 155 ? -21.448 12.270 23.240 1.00 41.31 155 GLY A C 1
ATOM 1196 O O . GLY A 1 155 ? -21.589 12.668 24.392 1.00 41.31 155 GLY A O 1
ATOM 1197 N N . THR A 1 156 ? -22.344 12.530 22.292 1.00 31.44 156 THR A N 1
ATOM 1198 C CA . THR A 1 156 ? -23.804 12.425 22.449 1.00 31.44 156 THR A CA 1
ATOM 1199 C C . THR A 1 156 ? -24.435 12.469 21.064 1.00 31.44 156 THR A C 1
ATOM 1201 O O . THR A 1 156 ? -24.134 13.339 20.253 1.00 31.44 156 THR A O 1
ATOM 1204 N N . THR A 1 157 ? -25.325 11.516 20.802 1.00 43.91 157 THR A N 1
ATOM 1205 C CA . THR A 1 157 ? -26.233 11.496 19.659 1.00 43.91 157 THR A CA 1
ATOM 1206 C C . THR A 1 157 ? -26.940 12.848 19.536 1.00 43.91 157 THR A C 1
ATOM 1208 O O . THR A 1 157 ? -27.817 13.169 20.336 1.00 43.91 157 THR A O 1
ATOM 1211 N N . GLN A 1 158 ? -26.582 13.635 18.526 1.00 30.50 158 GLN A N 1
ATOM 1212 C CA . GLN A 1 158 ? -27.485 14.628 17.966 1.00 30.50 158 GLN A CA 1
ATOM 1213 C C . GLN A 1 158 ? -27.770 14.239 16.529 1.00 30.50 158 GLN A C 1
ATOM 1215 O O . GLN A 1 158 ? -26.899 14.270 15.665 1.00 30.50 158 GLN A O 1
ATOM 1220 N N . THR A 1 159 ? -29.022 13.862 16.307 1.00 40.41 159 THR A N 1
ATOM 1221 C CA . THR A 1 159 ? -29.661 13.778 15.005 1.00 40.41 159 THR A CA 1
ATOM 1222 C C . THR A 1 159 ? -29.570 15.157 14.354 1.00 40.41 159 THR A C 1
ATOM 1224 O O . THR A 1 159 ? -30.420 16.020 14.569 1.00 40.41 159 THR A O 1
ATOM 1227 N N . GLN A 1 160 ? -28.503 15.401 13.599 1.00 34.25 160 GLN A N 1
ATOM 1228 C CA . GLN A 1 160 ? -28.493 16.487 12.636 1.00 34.25 160 GLN A CA 1
ATOM 1229 C C . GLN A 1 160 ? -29.177 15.949 11.384 1.00 34.25 160 GLN A C 1
ATOM 1231 O O . GLN A 1 160 ? -28.746 14.957 10.800 1.00 34.25 160 GLN A O 1
ATOM 1236 N N . ASN A 1 161 ? -30.307 16.566 11.037 1.00 35.09 161 ASN A N 1
ATOM 1237 C CA . ASN A 1 161 ? -30.984 16.333 9.766 1.00 35.09 161 ASN A CA 1
ATOM 1238 C C . ASN A 1 161 ? -29.966 16.424 8.615 1.00 35.09 161 ASN A C 1
ATOM 1240 O O . ASN A 1 161 ? -29.043 17.238 8.715 1.00 35.09 161 ASN A O 1
ATOM 1244 N N . PRO A 1 162 ? -30.134 15.652 7.525 1.00 35.94 162 PRO A N 1
ATOM 1245 C CA . PRO A 1 162 ? -29.225 15.719 6.392 1.00 35.94 162 PRO A CA 1
ATOM 1246 C C . PRO A 1 162 ? -29.174 17.158 5.878 1.00 35.94 162 PRO A C 1
ATOM 1248 O O . PRO A 1 162 ? -30.185 17.703 5.433 1.00 35.94 162 PRO A O 1
ATOM 1251 N N . VAL A 1 163 ? -28.002 17.785 5.963 1.00 33.25 163 VAL A N 1
ATOM 1252 C CA . VAL A 1 163 ? -27.721 18.976 5.170 1.00 33.25 163 VAL A CA 1
ATOM 1253 C C . VAL A 1 163 ? -27.585 18.474 3.743 1.00 33.25 163 VAL A C 1
ATOM 1255 O O . VAL A 1 163 ? -26.617 17.797 3.401 1.00 33.25 163 VAL A O 1
ATOM 1258 N N . GLU A 1 164 ? -28.606 18.759 2.941 1.00 36.75 164 GLU A N 1
ATOM 1259 C CA . GLU A 1 164 ? -28.611 18.569 1.498 1.00 36.75 164 GLU A CA 1
ATOM 1260 C C . GLU A 1 164 ? -27.429 19.349 0.910 1.00 36.75 164 GLU A C 1
ATOM 1262 O O . GLU A 1 164 ? -27.483 20.557 0.679 1.00 36.75 164 GLU A O 1
ATOM 1267 N N . THR A 1 165 ? -26.306 18.654 0.757 1.00 32.41 165 THR A N 1
ATOM 1268 C CA . THR A 1 165 ? -25.120 19.194 0.109 1.00 32.41 165 THR A CA 1
ATOM 1269 C C . THR A 1 165 ? -25.342 18.978 -1.374 1.00 32.41 165 THR A C 1
ATOM 1271 O O . THR A 1 165 ? -25.300 17.849 -1.859 1.00 32.41 165 THR A O 1
ATOM 1274 N N . GLN A 1 166 ? -25.678 20.062 -2.070 1.00 36.06 166 GLN A N 1
ATOM 1275 C CA . GLN A 1 166 ? -25.827 20.068 -3.519 1.00 36.06 166 GLN A CA 1
ATOM 1276 C C . GLN A 1 166 ? -24.588 19.438 -4.159 1.00 36.06 166 GLN A C 1
ATOM 1278 O O . GLN A 1 166 ? -23.457 19.794 -3.818 1.00 36.06 166 GLN A O 1
ATOM 1283 N N . ALA A 1 167 ? -24.820 18.494 -5.074 1.00 35.84 167 ALA A N 1
ATOM 1284 C CA . ALA A 1 167 ? -23.776 17.918 -5.904 1.00 35.84 167 ALA A CA 1
ATOM 1285 C C . ALA A 1 167 ? -22.965 19.049 -6.564 1.00 35.84 167 ALA A C 1
ATOM 1287 O O . ALA A 1 167 ? -23.561 20.031 -7.021 1.00 35.84 167 ALA A O 1
ATOM 1288 N N . PRO A 1 168 ? -21.626 18.950 -6.622 1.00 33.06 168 PRO A N 1
ATOM 1289 C CA . PRO A 1 168 ? -20.836 19.928 -7.343 1.00 33.06 168 PRO A CA 1
ATOM 1290 C C . PRO A 1 168 ? -21.271 19.925 -8.810 1.00 33.06 168 PRO A C 1
ATOM 1292 O O . PRO A 1 168 ? -21.288 18.889 -9.473 1.00 33.06 168 PRO A O 1
ATOM 1295 N N . VAL A 1 169 ? -21.649 21.105 -9.305 1.00 32.81 169 VAL A N 1
ATOM 1296 C CA . VAL A 1 169 ? -21.849 21.349 -10.732 1.00 32.81 169 VAL A CA 1
ATOM 1297 C C . VAL A 1 169 ? -20.527 21.034 -11.423 1.00 32.81 169 VAL A C 1
ATOM 1299 O O . VAL A 1 169 ? -19.528 21.715 -11.190 1.00 32.81 169 VAL A O 1
ATOM 1302 N N . LEU A 1 170 ? -20.521 19.989 -12.249 1.00 32.78 170 LEU A N 1
ATOM 1303 C CA . LEU A 1 170 ? -19.428 19.696 -13.165 1.00 32.78 170 LEU A CA 1
ATOM 1304 C C . LEU A 1 170 ? -19.252 20.910 -14.081 1.00 32.78 170 LEU A C 1
ATOM 1306 O O . LEU A 1 170 ? -20.084 21.182 -14.944 1.00 32.78 170 LEU A O 1
ATOM 1310 N N . THR A 1 171 ? -18.180 21.671 -13.883 1.00 29.17 171 THR A N 1
ATOM 1311 C CA . THR A 1 171 ? -17.712 22.613 -14.897 1.00 29.17 171 THR A CA 1
ATOM 1312 C C . THR A 1 171 ? -17.185 21.801 -16.070 1.00 29.17 171 THR A C 1
ATOM 1314 O O . THR A 1 171 ? -16.130 21.175 -15.968 1.00 29.17 171 THR A O 1
ATOM 1317 N N . GLU A 1 172 ? -17.940 21.800 -17.166 1.00 33.16 172 GLU A N 1
ATOM 1318 C CA . GLU A 1 172 ? -17.517 21.247 -18.448 1.00 33.16 172 GLU A CA 1
ATOM 1319 C C . GLU A 1 172 ? -16.147 21.820 -18.847 1.00 33.16 172 GLU A C 1
ATOM 1321 O O . GLU A 1 172 ? -15.916 23.034 -18.847 1.00 33.16 172 GLU A O 1
ATOM 1326 N N . LYS A 1 173 ? -15.219 20.922 -19.185 1.00 31.11 173 LYS A N 1
ATOM 1327 C CA . LYS A 1 173 ? -13.926 21.256 -19.788 1.00 31.11 173 LYS A CA 1
ATOM 1328 C C . LYS A 1 173 ? -14.178 21.960 -21.133 1.00 31.11 173 LYS A C 1
ATOM 1330 O O . LYS A 1 173 ? -15.028 21.492 -21.887 1.00 31.11 173 LYS A O 1
ATOM 1335 N N . PRO A 1 174 ? -13.441 23.028 -21.497 1.00 25.38 174 PRO A N 1
ATOM 1336 C CA . PRO A 1 174 ? -13.603 23.657 -22.802 1.00 25.38 174 PRO A CA 1
ATOM 1337 C C . PRO A 1 174 ? -13.279 22.652 -23.910 1.00 25.38 174 PRO A C 1
ATOM 1339 O O . PRO A 1 174 ? -12.135 22.214 -24.054 1.00 25.38 174 PRO A O 1
ATOM 1342 N N . THR A 1 175 ? -14.293 22.299 -24.694 1.00 24.31 175 THR A N 1
ATOM 1343 C CA . THR A 1 175 ? -14.169 21.493 -25.906 1.00 24.31 175 THR A CA 1
ATOM 1344 C C . THR A 1 175 ? -13.294 22.246 -26.904 1.00 24.31 175 THR A C 1
ATOM 1346 O O . THR A 1 175 ? -13.742 23.192 -27.554 1.00 24.31 175 THR A O 1
ATOM 1349 N N . GLN A 1 176 ? -12.025 21.852 -27.037 1.00 27.38 176 GLN A N 1
ATOM 1350 C CA . GLN A 1 176 ? -11.234 22.256 -28.194 1.00 27.38 176 GLN A CA 1
ATOM 1351 C C . GLN A 1 176 ? -11.750 21.483 -29.406 1.00 27.38 176 GLN A C 1
ATOM 1353 O O . GLN A 1 176 ? -11.575 20.275 -29.535 1.00 27.38 176 GLN A O 1
ATOM 1358 N N . GLN A 1 177 ? -12.449 22.215 -30.266 1.00 24.45 177 GLN A N 1
ATOM 1359 C CA . GLN A 1 177 ? -12.967 21.755 -31.542 1.00 24.45 177 GLN A CA 1
ATOM 1360 C C . GLN A 1 177 ? -11.813 21.264 -32.443 1.00 24.45 177 GLN A C 1
ATOM 1362 O O . GLN A 1 177 ? -10.819 21.982 -32.581 1.00 24.45 177 GLN A O 1
ATOM 1367 N N . PRO A 1 178 ? -11.930 20.097 -33.106 1.00 24.17 178 PRO A N 1
ATOM 1368 C CA . PRO A 1 178 ? -10.897 19.601 -34.007 1.00 24.17 178 PRO A CA 1
ATOM 1369 C C . PRO A 1 178 ? -10.674 20.574 -35.169 1.00 24.17 178 PRO A C 1
ATOM 1371 O O . PRO A 1 178 ? -11.587 20.878 -35.946 1.00 24.17 178 PRO A O 1
ATOM 1374 N N . THR A 1 179 ? -9.445 21.064 -35.311 1.00 24.69 179 THR A N 1
ATOM 1375 C CA . THR A 1 179 ? -9.000 21.815 -36.482 1.00 24.69 179 THR A CA 1
ATOM 1376 C C . THR A 1 179 ? -8.997 20.900 -37.706 1.00 24.69 179 THR A C 1
ATOM 1378 O O . THR A 1 179 ? -8.373 19.841 -37.739 1.00 24.69 179 THR A O 1
ATOM 1381 N N . LYS A 1 180 ? -9.740 21.318 -38.735 1.00 25.78 180 LYS A N 1
ATOM 1382 C CA . LYS A 1 180 ? -9.897 20.612 -40.010 1.00 25.78 180 LYS A CA 1
ATOM 1383 C C . LYS A 1 180 ? -8.543 20.383 -40.697 1.00 25.78 180 LYS A C 1
ATOM 1385 O O . LYS A 1 180 ? -7.786 21.326 -40.919 1.00 25.78 180 LYS A O 1
ATOM 1390 N N . LYS A 1 181 ? -8.308 19.139 -41.125 1.00 26.80 181 LYS A N 1
ATOM 1391 C CA . LYS A 1 181 ? -7.279 18.747 -42.102 1.00 26.80 181 LYS A CA 1
ATOM 1392 C C . LYS A 1 181 ? -7.454 19.560 -43.404 1.00 26.80 181 LYS A C 1
ATOM 1394 O O . LYS A 1 181 ? -8.595 19.711 -43.856 1.00 26.80 181 LYS A O 1
ATOM 1399 N N . PRO A 1 182 ? -6.383 20.066 -44.047 1.00 21.95 182 PRO A N 1
ATOM 1400 C CA . PRO A 1 182 ? -6.514 20.789 -45.307 1.00 21.95 182 PRO A CA 1
ATOM 1401 C C . PRO A 1 182 ? -6.952 19.812 -46.399 1.00 21.95 182 PRO A C 1
ATOM 1403 O O . PRO A 1 182 ? -6.259 18.835 -46.678 1.00 21.95 182 PRO A O 1
ATOM 1406 N N . THR A 1 183 ? -8.106 20.072 -47.010 1.00 24.31 183 THR A N 1
ATOM 1407 C CA . THR A 1 183 ? -8.576 19.341 -48.191 1.00 24.31 183 THR A CA 1
ATOM 1408 C C . THR A 1 183 ? -8.540 20.300 -49.372 1.00 24.31 183 THR A C 1
ATOM 1410 O O . THR A 1 183 ? -9.233 21.317 -49.369 1.00 24.31 183 THR A O 1
ATOM 1413 N N . ASN A 1 184 ? -7.710 19.990 -50.368 1.00 27.05 184 ASN A N 1
ATOM 1414 C CA . ASN A 1 184 ? -7.739 20.662 -51.661 1.00 27.05 184 ASN A CA 1
ATOM 1415 C C . ASN A 1 184 ? -9.090 20.378 -52.334 1.00 27.05 184 ASN A C 1
ATOM 1417 O O . ASN A 1 184 ? -9.454 19.221 -52.537 1.00 27.05 184 ASN A O 1
ATOM 1421 N N . GLN A 1 185 ? -9.823 21.439 -52.673 1.00 23.50 185 GLN A N 1
ATOM 1422 C CA . GLN A 1 185 ? -10.998 21.370 -53.542 1.00 23.50 185 GLN A CA 1
ATOM 1423 C C . GLN A 1 185 ? -10.615 20.875 -54.943 1.00 23.50 185 GLN A C 1
ATOM 1425 O O . GLN A 1 185 ? -9.540 21.201 -55.452 1.00 23.50 185 GLN A O 1
ATOM 1430 N N . PRO A 1 186 ? -11.593 20.293 -55.644 1.00 24.45 186 PRO A N 1
ATOM 1431 C CA . PRO A 1 186 ? -11.954 20.837 -56.935 1.00 24.45 186 PRO A CA 1
ATOM 1432 C C . PRO A 1 186 ? -13.356 21.452 -56.907 1.00 24.45 186 PRO A C 1
ATOM 1434 O O . PRO A 1 186 ? -14.293 20.976 -56.273 1.00 24.45 186 PRO A O 1
ATOM 1437 N N . VAL A 1 187 ? -13.421 22.568 -57.619 1.00 22.27 187 VAL A N 1
ATOM 1438 C CA . VAL A 1 187 ? -14.564 23.398 -57.996 1.00 22.27 187 VAL A CA 1
ATOM 1439 C C . VAL A 1 187 ? -15.675 22.563 -58.647 1.00 22.27 187 VAL A C 1
ATOM 1441 O O . VAL A 1 187 ? -15.373 21.835 -59.586 1.00 22.27 187 VAL A O 1
ATOM 1444 N N . ASN A 1 188 ? -16.945 22.731 -58.249 1.00 25.16 188 ASN A N 1
ATOM 1445 C CA . ASN A 1 188 ? -17.955 23.345 -59.127 1.00 25.16 188 ASN A CA 1
ATOM 1446 C C . ASN A 1 188 ? -19.289 23.679 -58.432 1.00 25.16 188 ASN A C 1
ATOM 1448 O O . ASN A 1 188 ? -19.587 23.229 -57.333 1.00 25.16 188 ASN A O 1
ATOM 1452 N N . GLN A 1 189 ? -20.012 24.554 -59.119 1.00 24.84 189 GLN A N 1
ATOM 1453 C CA . GLN A 1 189 ? -21.066 25.477 -58.722 1.00 24.84 189 GLN A CA 1
ATOM 1454 C C . GLN A 1 189 ? -22.448 24.855 -58.414 1.00 24.84 189 GLN A C 1
ATOM 1456 O O . GLN A 1 189 ? -22.758 23.760 -58.869 1.00 24.84 189 GLN A O 1
ATOM 1461 N N . GLN A 1 190 ? -23.230 25.625 -57.631 1.00 23.44 190 GLN A N 1
ATOM 1462 C CA . GLN A 1 190 ? -24.678 25.948 -57.731 1.00 23.44 190 GLN A CA 1
ATOM 1463 C C . GLN A 1 190 ? -25.467 25.242 -58.852 1.00 23.44 190 GLN A C 1
ATOM 1465 O O . GLN A 1 190 ? -24.947 25.083 -59.946 1.00 23.44 190 GLN A O 1
ATOM 1470 N N . THR A 1 191 ? -26.747 24.887 -58.766 1.00 23.56 191 THR A N 1
ATOM 1471 C CA . THR A 1 191 ? -27.938 25.145 -57.925 1.00 23.56 191 THR A CA 1
ATOM 1472 C C . THR A 1 191 ? -28.964 24.092 -58.418 1.00 23.56 191 THR A C 1
ATOM 1474 O O . THR A 1 191 ? -28.766 23.494 -59.470 1.00 23.56 191 THR A O 1
ATOM 1477 N N . ASP A 1 192 ? -30.001 23.686 -57.691 1.00 26.66 192 ASP A N 1
ATOM 1478 C CA . ASP A 1 192 ? -31.312 24.341 -57.705 1.00 26.66 192 ASP A CA 1
ATOM 1479 C C . ASP A 1 192 ? -32.320 23.529 -56.872 1.00 26.66 192 ASP A C 1
ATOM 1481 O O . ASP A 1 192 ? -32.162 22.337 -56.615 1.00 26.66 192 ASP A O 1
ATOM 1485 N N . THR A 1 193 ? -33.350 24.248 -56.446 1.00 24.75 193 THR A N 1
ATOM 1486 C CA . THR A 1 193 ? -34.482 23.860 -55.597 1.00 24.75 193 THR A CA 1
ATOM 1487 C C . THR A 1 193 ? -35.525 22.997 -56.325 1.00 24.75 193 THR A C 1
ATOM 1489 O O . THR A 1 193 ? -35.608 23.056 -57.547 1.00 24.75 193 THR A O 1
ATOM 1492 N N . ILE A 1 194 ? -36.360 22.251 -55.575 1.00 28.41 194 ILE A N 1
ATOM 1493 C CA . ILE A 1 194 ? -37.845 22.247 -55.645 1.00 28.41 194 ILE A CA 1
ATOM 1494 C C . ILE A 1 194 ? -38.449 21.328 -54.552 1.00 28.41 194 ILE A C 1
ATOM 1496 O O . ILE A 1 194 ? -37.878 20.313 -54.169 1.00 28.41 194 ILE A O 1
ATOM 1500 N N . SER A 1 195 ? -39.598 21.786 -54.053 1.00 26.44 195 SER A N 1
ATOM 1501 C CA . SER A 1 195 ? -40.509 21.357 -52.977 1.00 26.44 195 SER A CA 1
ATOM 1502 C C . SER A 1 195 ? -41.254 20.025 -53.147 1.00 26.44 195 SER A C 1
ATOM 1504 O O . SER A 1 195 ? -41.550 19.672 -54.283 1.00 26.44 195 SER A O 1
ATOM 1506 N N . ASP A 1 196 ? -41.675 19.422 -52.020 1.00 27.92 196 ASP A N 1
ATOM 1507 C CA . ASP A 1 196 ? -43.043 18.993 -51.579 1.00 27.92 196 ASP A CA 1
ATOM 1508 C C . ASP A 1 196 ? -42.828 17.961 -50.431 1.00 27.92 196 ASP A C 1
ATOM 1510 O O . ASP A 1 196 ? -41.950 17.119 -50.566 1.00 27.92 196 ASP A O 1
ATOM 1514 N N . GLY A 1 197 ? -43.362 18.016 -49.203 1.00 26.06 197 GLY A N 1
ATOM 1515 C CA . GLY A 1 197 ? -44.760 18.024 -48.760 1.00 26.06 197 GLY A CA 1
ATOM 1516 C C . GLY A 1 197 ? -45.067 16.699 -48.013 1.00 26.06 197 GLY A C 1
ATOM 1517 O O . GLY A 1 197 ? -44.998 15.649 -48.638 1.00 26.06 197 GLY A O 1
ATOM 1518 N N . GLY A 1 198 ? -45.416 16.734 -46.711 1.00 24.73 198 GLY A N 1
ATOM 1519 C CA . GLY A 1 198 ? -46.204 15.666 -46.045 1.00 24.73 198 GLY A CA 1
ATOM 1520 C C . GLY A 1 198 ? -45.667 14.966 -44.772 1.00 24.73 198 GLY A C 1
ATOM 1521 O O . GLY A 1 198 ? -44.733 14.183 -44.850 1.00 24.73 198 GLY A O 1
ATOM 1522 N N . GLU A 1 199 ? -46.404 15.189 -43.669 1.00 29.27 199 GLU A N 1
ATOM 1523 C CA . GLU A 1 199 ? -46.783 14.283 -42.548 1.00 29.27 199 GLU A CA 1
ATOM 1524 C C . GLU A 1 199 ? -45.841 13.974 -41.350 1.00 29.27 199 GLU A C 1
ATOM 1526 O O . GLU A 1 199 ? -44.751 13.425 -41.472 1.00 29.27 199 GLU A O 1
ATOM 1531 N N . GLU A 1 200 ? -46.357 14.293 -40.148 1.00 30.52 200 GLU A N 1
ATOM 1532 C CA . GLU A 1 200 ? -45.968 13.765 -38.827 1.00 30.52 200 GLU A CA 1
ATOM 1533 C C . GLU A 1 200 ? -46.443 12.308 -38.669 1.00 30.52 200 GLU A C 1
ATOM 1535 O O . GLU A 1 200 ? -47.587 12.034 -39.024 1.00 30.52 200 GLU A O 1
ATOM 1540 N N . ILE A 1 201 ? -45.636 11.414 -38.070 1.00 29.14 201 ILE A N 1
ATOM 1541 C CA . ILE A 1 201 ? -45.846 10.837 -36.717 1.00 29.14 201 ILE A CA 1
ATOM 1542 C C . ILE A 1 201 ? -44.791 9.764 -36.348 1.00 29.14 201 ILE A C 1
ATOM 1544 O O . ILE A 1 201 ? -44.561 8.814 -37.083 1.00 29.14 201 ILE A O 1
ATOM 1548 N N . ASP A 1 202 ? -44.272 9.934 -35.130 1.00 26.48 202 ASP A N 1
ATOM 1549 C CA . ASP A 1 202 ? -43.898 8.950 -34.098 1.00 26.48 202 ASP A CA 1
ATOM 1550 C C . ASP A 1 202 ? -42.651 8.032 -34.202 1.00 26.48 202 ASP A C 1
ATOM 1552 O O . ASP A 1 202 ? -42.516 7.163 -35.059 1.00 26.48 202 ASP A O 1
ATOM 1556 N N . SER A 1 203 ? -41.870 8.135 -33.117 1.00 28.39 203 SER A N 1
ATOM 1557 C CA . SER A 1 203 ? -41.012 7.136 -32.463 1.00 28.39 203 SER A CA 1
ATOM 1558 C C . SER A 1 203 ? -39.616 6.787 -33.018 1.00 28.39 203 SER A C 1
ATOM 1560 O O . SER A 1 203 ? -39.434 6.500 -34.194 1.00 28.39 203 SER A O 1
ATOM 1562 N N . MET A 1 204 ? -38.678 6.680 -32.057 1.00 30.52 204 MET A N 1
ATOM 1563 C CA . MET A 1 204 ? -37.334 6.063 -32.119 1.00 30.52 204 MET A CA 1
ATOM 1564 C C . MET A 1 204 ? -36.284 6.916 -32.877 1.00 30.52 204 MET A C 1
ATOM 1566 O O . MET A 1 204 ? -36.571 7.490 -33.911 1.00 30.52 204 MET A O 1
ATOM 1570 N N . GLU A 1 205 ? -35.055 7.153 -32.418 1.00 33.59 205 GLU A N 1
ATOM 1571 C CA . GLU A 1 205 ? -34.189 6.446 -31.478 1.00 33.59 205 GLU A CA 1
ATOM 1572 C C . GLU A 1 205 ? -33.377 7.443 -30.638 1.00 33.59 205 GLU A C 1
ATOM 1574 O O . GLU A 1 205 ? -32.984 8.522 -31.088 1.00 33.59 205 GLU A O 1
ATOM 1579 N N . GLN A 1 206 ? -33.099 7.034 -29.401 1.00 32.19 206 GLN A N 1
ATOM 1580 C CA . GLN A 1 206 ? -31.998 7.549 -28.602 1.00 32.19 206 GLN A CA 1
ATOM 1581 C C . GLN A 1 206 ? -30.709 7.475 -29.421 1.00 32.19 206 GLN A C 1
ATOM 1583 O O . GLN A 1 206 ? -30.319 6.408 -29.889 1.00 32.19 206 GLN A O 1
ATOM 1588 N N . SER A 1 207 ? -30.035 8.612 -29.566 1.00 32.06 207 SER A N 1
ATOM 1589 C CA . SER A 1 207 ? -28.670 8.660 -30.064 1.00 32.06 207 SER A CA 1
ATOM 1590 C C . SER A 1 207 ? -27.779 7.878 -29.101 1.00 32.06 207 SER A C 1
ATOM 1592 O O . SER A 1 207 ? -27.473 8.354 -28.005 1.00 32.06 207 SER A O 1
ATOM 1594 N N . VAL A 1 208 ? -27.411 6.673 -29.523 1.00 32.69 208 VAL A N 1
ATOM 1595 C CA . VAL A 1 208 ? -26.361 5.841 -28.944 1.00 32.69 208 VAL A CA 1
ATOM 1596 C C . VAL A 1 208 ? -25.093 6.689 -28.866 1.00 32.69 208 VAL A C 1
ATOM 1598 O O . VAL A 1 208 ? -24.539 7.100 -29.887 1.00 32.69 208 VAL A O 1
ATOM 1601 N N . ALA A 1 209 ? -24.672 7.015 -27.647 1.00 34.19 209 ALA A N 1
ATOM 1602 C CA . ALA A 1 209 ? -23.304 7.434 -27.409 1.00 34.19 209 ALA A CA 1
ATOM 1603 C C . ALA A 1 209 ? -22.441 6.179 -27.570 1.00 34.19 209 ALA A C 1
ATOM 1605 O O . ALA A 1 209 ? -22.726 5.167 -26.938 1.00 34.19 209 ALA A O 1
ATOM 1606 N N . ASN A 1 210 ? -21.435 6.236 -28.443 1.00 37.66 210 ASN A N 1
ATOM 1607 C CA . ASN A 1 210 ? -20.406 5.206 -28.530 1.00 37.66 210 ASN A CA 1
ATOM 1608 C C . ASN A 1 210 ? -19.757 5.053 -27.149 1.00 37.66 210 ASN A C 1
ATOM 1610 O O . ASN A 1 210 ? -18.985 5.922 -26.738 1.00 37.66 210 ASN A O 1
ATOM 1614 N N . GLU A 1 211 ? -20.074 3.967 -26.449 1.00 44.66 211 GLU A N 1
ATOM 1615 C CA . GLU A 1 211 ? -19.191 3.419 -25.430 1.00 44.66 211 GLU A CA 1
ATOM 1616 C C . GLU A 1 211 ? -17.922 2.984 -26.169 1.00 44.66 211 GLU A C 1
ATOM 1618 O O . GLU A 1 211 ? -17.940 2.072 -26.996 1.00 44.66 211 GLU A O 1
ATOM 1623 N N . GLU A 1 212 ? -16.818 3.697 -25.947 1.00 54.56 212 GLU A N 1
ATOM 1624 C CA . GLU A 1 212 ? -15.503 3.091 -26.144 1.00 54.56 212 GLU A CA 1
ATOM 1625 C C . GLU A 1 212 ? -15.524 1.778 -25.355 1.00 54.56 212 GLU A C 1
ATOM 1627 O O . GLU A 1 212 ? -16.020 1.759 -24.236 1.00 54.56 212 GLU A O 1
ATOM 1632 N N . SER A 1 213 ? -15.113 0.667 -25.957 1.00 62.53 213 SER A N 1
ATOM 1633 C CA . SER A 1 213 ? -15.209 -0.673 -25.369 1.00 62.53 213 SER A CA 1
ATOM 1634 C C . SER A 1 213 ? -14.422 -0.746 -24.054 1.00 62.53 213 SER A C 1
ATOM 1636 O O . SER A 1 213 ? -13.211 -0.968 -24.065 1.00 62.53 213 SER A O 1
ATOM 1638 N N . LEU A 1 214 ? -15.112 -0.490 -22.941 1.00 75.38 214 LEU A N 1
ATOM 1639 C CA . LEU A 1 214 ? -14.567 -0.464 -21.590 1.00 75.38 214 LEU A CA 1
ATOM 1640 C C . LEU A 1 214 ? -14.496 -1.891 -21.028 1.00 75.38 214 LEU A C 1
ATOM 1642 O O . LEU A 1 214 ? -15.407 -2.691 -21.227 1.00 75.38 214 LEU A O 1
ATOM 1646 N N . TYR A 1 215 ? -13.422 -2.190 -20.300 1.00 81.75 215 TYR A N 1
ATOM 1647 C CA . TYR A 1 215 ? -13.137 -3.508 -19.738 1.00 81.75 215 TYR A CA 1
ATOM 1648 C C . TYR A 1 215 ? -13.502 -3.588 -18.252 1.00 81.75 215 TYR A C 1
ATOM 1650 O O . TYR A 1 215 ? -13.280 -2.637 -17.492 1.00 81.75 215 TYR A O 1
ATOM 1658 N N . PHE A 1 216 ? -14.014 -4.742 -17.820 1.00 80.88 216 PHE A N 1
ATOM 1659 C CA . PHE A 1 216 ? -14.327 -5.057 -16.428 1.00 80.88 216 PHE A CA 1
ATOM 1660 C C . PHE A 1 216 ? -13.754 -6.414 -15.989 1.00 80.88 216 PHE A C 1
ATOM 1662 O O . PHE A 1 216 ? -13.698 -7.340 -16.797 1.00 80.88 216 PHE A O 1
ATOM 1669 N N . PRO A 1 217 ? -13.356 -6.568 -14.710 1.00 80.75 217 PRO A N 1
ATOM 1670 C CA . PRO A 1 217 ? -12.821 -7.832 -14.216 1.00 80.75 217 PRO A CA 1
ATOM 1671 C C . PRO A 1 217 ? -13.932 -8.867 -14.007 1.00 80.75 217 PRO A C 1
ATOM 1673 O O . PRO A 1 217 ? -14.983 -8.565 -13.429 1.00 80.75 217 PRO A O 1
ATOM 1676 N N . TYR A 1 218 ? -13.678 -10.103 -14.421 1.00 79.31 218 TYR A N 1
ATOM 1677 C CA . TYR A 1 218 ? -14.562 -11.245 -14.232 1.00 79.31 218 TYR A CA 1
ATOM 1678 C C . TYR A 1 218 ? -13.983 -12.221 -13.198 1.00 79.31 218 TYR A C 1
ATOM 1680 O O . TYR A 1 218 ? -12.894 -12.767 -13.364 1.00 79.31 218 TYR A O 1
ATOM 1688 N N . PHE A 1 219 ? -14.702 -12.427 -12.093 1.00 69.81 219 PHE A N 1
ATOM 1689 C CA . PHE A 1 219 ? -14.237 -13.222 -10.951 1.00 69.81 219 PHE A CA 1
ATOM 1690 C C . PHE A 1 219 ? -15.015 -14.545 -10.838 1.00 69.81 219 PHE A C 1
ATOM 1692 O O . PHE A 1 219 ? -15.815 -14.715 -9.918 1.00 69.81 219 PHE A O 1
ATOM 1699 N N . GLU A 1 220 ? -14.803 -15.482 -11.765 1.00 70.44 220 GLU A N 1
ATOM 1700 C CA . GLU A 1 220 ? -15.170 -16.895 -11.558 1.00 70.44 220 GLU A CA 1
ATOM 1701 C C . GLU A 1 220 ? -13.977 -17.704 -11.036 1.00 70.44 220 GLU A C 1
ATOM 1703 O O . GLU A 1 220 ? -12.833 -17.268 -11.142 1.00 70.44 220 GLU A O 1
ATOM 1708 N N . SER A 1 221 ? -14.256 -18.847 -10.391 1.00 53.53 221 SER A N 1
ATOM 1709 C CA . SER A 1 221 ? -13.386 -19.476 -9.379 1.00 53.53 221 SER A CA 1
ATOM 1710 C C . SER A 1 221 ? -11.955 -19.790 -9.809 1.00 53.53 221 SER A C 1
ATOM 1712 O O . SER A 1 221 ? -11.121 -19.978 -8.928 1.00 53.53 221 SER A O 1
ATOM 1714 N N . ASP A 1 222 ? -11.662 -19.813 -11.109 1.00 61.00 222 ASP A N 1
ATOM 1715 C CA . ASP A 1 222 ? -10.367 -20.227 -11.650 1.00 61.00 222 ASP A CA 1
ATOM 1716 C C . ASP A 1 222 ? -9.915 -19.399 -12.873 1.00 61.00 222 ASP A C 1
ATOM 1718 O O . ASP A 1 222 ? -8.995 -19.806 -13.578 1.00 61.00 222 ASP A O 1
ATOM 1722 N N . THR A 1 223 ? -10.539 -18.246 -13.152 1.00 63.81 223 THR A N 1
ATOM 1723 C CA . THR A 1 223 ? -10.212 -17.422 -14.333 1.00 63.81 223 THR A CA 1
ATOM 1724 C C . THR A 1 223 ? -9.904 -15.981 -13.950 1.00 63.81 223 THR A C 1
ATOM 1726 O O . THR A 1 223 ? -10.726 -15.308 -13.327 1.00 63.81 223 THR A O 1
ATOM 1729 N N . ALA A 1 224 ? -8.733 -15.496 -14.364 1.00 75.06 224 ALA A N 1
ATOM 1730 C CA . ALA A 1 224 ? -8.409 -14.079 -14.371 1.00 75.06 224 ALA A CA 1
ATOM 1731 C C . ALA A 1 224 ? -8.654 -13.535 -15.776 1.00 75.06 224 ALA A C 1
ATOM 1733 O O . ALA A 1 224 ? -7.918 -13.885 -16.689 1.00 75.06 224 ALA A O 1
ATOM 1734 N N . GLU A 1 225 ? -9.715 -12.754 -15.958 1.00 83.25 225 GLU A N 1
ATOM 1735 C CA . GLU A 1 225 ? -10.178 -12.319 -17.274 1.00 83.25 225 GLU A CA 1
ATOM 1736 C C . GLU A 1 225 ? -10.792 -10.922 -17.181 1.00 83.25 225 GLU A C 1
ATOM 1738 O O . GLU A 1 225 ? -11.645 -10.654 -16.331 1.00 83.25 225 GLU A O 1
ATOM 1743 N N . CYS A 1 226 ? -10.390 -10.033 -18.084 1.00 82.50 226 CYS A N 1
ATOM 1744 C CA . CYS A 1 226 ? -11.021 -8.733 -18.245 1.00 82.50 226 CYS A CA 1
ATOM 1745 C C . CYS A 1 226 ? -11.884 -8.730 -19.504 1.00 82.50 226 CYS A C 1
ATOM 1747 O O . CYS A 1 226 ? -11.375 -8.803 -20.617 1.00 82.50 226 CYS A O 1
ATOM 1749 N N . ARG A 1 227 ? -13.200 -8.621 -19.323 1.00 82.38 227 ARG A N 1
ATOM 1750 C CA . ARG A 1 227 ? -14.189 -8.686 -20.405 1.00 82.38 227 ARG A CA 1
ATOM 1751 C C . ARG A 1 227 ? -14.621 -7.302 -20.850 1.00 82.38 227 ARG A C 1
ATOM 1753 O O . ARG A 1 227 ? -14.613 -6.364 -20.057 1.00 82.38 227 ARG A O 1
ATOM 1760 N N . ASN A 1 228 ? -15.033 -7.192 -22.105 1.00 81.06 228 ASN A N 1
ATOM 1761 C CA . ASN A 1 228 ? -15.641 -5.998 -22.698 1.00 81.06 228 ASN A CA 1
ATOM 1762 C C . ASN A 1 228 ? -17.004 -6.311 -23.350 1.00 81.06 228 ASN A C 1
ATOM 1764 O O . ASN A 1 228 ? -17.420 -5.611 -24.273 1.00 81.06 228 ASN A O 1
ATOM 1768 N N . ASP A 1 229 ? -17.661 -7.386 -22.903 1.00 79.12 229 ASP A N 1
ATOM 1769 C CA . ASP A 1 229 ? -18.937 -7.867 -23.432 1.00 79.12 229 ASP A CA 1
ATOM 1770 C C . ASP A 1 229 ? -20.159 -7.323 -22.664 1.00 79.12 229 ASP A C 1
ATOM 1772 O O . ASP A 1 229 ? -20.053 -6.652 -21.635 1.00 79.12 229 ASP A O 1
ATOM 1776 N N . ASP A 1 230 ? -21.352 -7.618 -23.185 1.00 72.38 230 ASP A N 1
ATOM 1777 C CA . ASP A 1 230 ? -22.630 -7.188 -22.608 1.00 72.38 230 ASP A CA 1
ATOM 1778 C C . ASP A 1 230 ? -23.034 -7.994 -21.349 1.00 72.38 230 ASP A C 1
ATOM 1780 O O . ASP A 1 230 ? -24.092 -7.742 -20.769 1.00 72.38 230 ASP A O 1
ATOM 1784 N N . GLU A 1 231 ? -22.220 -8.960 -20.893 1.00 75.50 231 GLU A N 1
ATOM 1785 C CA . GLU A 1 231 ? -22.499 -9.799 -19.711 1.00 75.50 231 GLU A CA 1
ATOM 1786 C C . GLU A 1 231 ? -22.011 -9.169 -18.397 1.00 75.50 231 GLU A C 1
ATOM 1788 O O . GLU A 1 231 ? -21.857 -9.833 -17.366 1.00 75.50 231 GLU A O 1
ATOM 1793 N N . ARG A 1 232 ? -21.793 -7.854 -18.414 1.00 71.62 232 ARG A N 1
ATOM 1794 C CA . ARG A 1 232 ? -21.386 -7.069 -17.254 1.00 71.62 232 ARG A CA 1
ATOM 1795 C C . ARG A 1 232 ? -22.337 -7.277 -16.067 1.00 71.62 232 ARG A C 1
ATOM 1797 O O . ARG A 1 232 ? -23.518 -6.935 -16.151 1.00 71.62 232 ARG A O 1
ATOM 1804 N N . PRO A 1 233 ? -21.828 -7.719 -14.905 1.00 68.69 233 PRO A N 1
ATOM 1805 C CA . PRO A 1 233 ? -22.640 -7.791 -13.701 1.00 68.69 233 PRO A CA 1
ATOM 1806 C C . PRO A 1 233 ? -23.064 -6.401 -13.201 1.00 68.69 233 PRO A C 1
ATOM 1808 O O . PRO A 1 233 ? -22.233 -5.497 -13.091 1.00 68.69 233 PRO A O 1
ATOM 1811 N N . ASP A 1 234 ? -24.327 -6.253 -12.783 1.00 68.88 234 ASP A N 1
ATOM 1812 C CA . ASP A 1 234 ? -24.922 -4.983 -12.311 1.00 68.88 234 ASP A CA 1
ATOM 1813 C C . ASP A 1 234 ? -24.151 -4.304 -11.157 1.00 68.88 234 ASP A C 1
ATOM 1815 O O . ASP A 1 234 ? -24.293 -3.103 -10.916 1.00 68.88 234 ASP A O 1
ATOM 1819 N N . TYR A 1 235 ? -23.341 -5.064 -10.409 1.00 63.00 235 TYR A N 1
ATOM 1820 C CA . TYR A 1 235 ? -22.535 -4.553 -9.297 1.00 63.00 235 TYR A CA 1
ATOM 1821 C C . TYR A 1 235 ? -21.222 -3.891 -9.738 1.00 63.00 235 TYR A C 1
ATOM 1823 O O . TYR A 1 235 ? -20.616 -3.154 -8.953 1.00 63.00 235 TYR A O 1
ATOM 1831 N N . ILE A 1 236 ? -20.762 -4.136 -10.967 1.00 62.78 236 ILE A N 1
ATOM 1832 C CA . ILE A 1 236 ? -19.594 -3.461 -11.527 1.00 62.78 236 ILE A CA 1
ATOM 1833 C C . ILE A 1 236 ? -20.058 -2.090 -12.016 1.00 62.78 236 ILE A C 1
ATOM 1835 O O . ILE A 1 236 ? -20.685 -1.967 -13.061 1.00 62.78 236 ILE A O 1
ATOM 1839 N N . GLY A 1 237 ? -19.796 -1.048 -11.222 1.00 62.97 237 GLY A N 1
ATOM 1840 C CA . GLY A 1 237 ? -20.078 0.355 -11.552 1.00 62.97 237 GLY A CA 1
ATOM 1841 C C . GLY A 1 237 ? -19.055 0.986 -12.511 1.00 62.97 237 GLY A C 1
ATOM 1842 O O . GLY A 1 237 ? -18.273 0.287 -13.138 1.00 62.97 237 GLY A O 1
ATOM 1843 N N . GLN A 1 238 ? -19.048 2.324 -12.591 1.00 55.47 238 GLN A N 1
ATOM 1844 C CA . GLN A 1 238 ? -18.255 3.186 -13.499 1.00 55.47 238 GLN A CA 1
ATOM 1845 C C . GLN A 1 238 ? -16.712 3.016 -13.470 1.00 55.47 238 GLN A C 1
ATOM 1847 O O . GLN A 1 238 ? -16.018 3.777 -14.132 1.00 55.47 238 GLN A O 1
ATOM 1852 N N . ASN A 1 239 ? -16.159 2.043 -12.740 1.00 57.47 239 ASN A N 1
ATOM 1853 C CA . ASN A 1 239 ? -14.716 1.777 -12.645 1.00 57.47 239 ASN A CA 1
ATOM 1854 C C . ASN A 1 239 ? -14.236 0.822 -13.752 1.00 57.47 239 ASN A C 1
ATOM 1856 O O . ASN A 1 239 ? -13.478 -0.108 -13.483 1.00 57.47 239 ASN A O 1
ATOM 1860 N N . MET A 1 240 ? -14.748 1.005 -14.965 1.00 69.94 240 MET A N 1
ATOM 1861 C CA . MET A 1 240 ? -14.317 0.228 -16.120 1.00 69.94 240 MET A CA 1
ATOM 1862 C C . MET A 1 240 ? -13.125 0.927 -16.762 1.00 69.94 240 MET A C 1
ATOM 1864 O O . MET A 1 240 ? -13.049 2.158 -16.760 1.00 69.94 240 MET A O 1
ATOM 1868 N N . LEU A 1 241 ? -12.189 0.143 -17.278 1.00 78.81 241 LEU A N 1
ATOM 1869 C CA . LEU A 1 241 ? -10.913 0.658 -17.761 1.00 78.81 241 LEU A CA 1
ATOM 1870 C C . LEU A 1 241 ? -10.872 0.640 -19.280 1.00 78.81 241 LEU A C 1
ATOM 1872 O O . LEU A 1 241 ? -11.554 -0.144 -19.935 1.00 78.81 241 LEU A O 1
ATOM 1876 N N . SER A 1 242 ? -10.094 1.552 -19.846 1.00 70.88 242 SER A N 1
ATOM 1877 C CA . SER A 1 242 ? -10.085 1.795 -21.291 1.00 70.88 242 SER A CA 1
ATOM 1878 C C . SER A 1 242 ? -9.368 0.701 -22.089 1.00 70.88 242 SER A C 1
ATOM 1880 O O . SER A 1 242 ? -9.461 0.664 -23.315 1.00 70.88 242 SER A O 1
ATOM 1882 N N . SER A 1 243 ? -8.663 -0.204 -21.400 1.00 71.62 243 SER A N 1
ATOM 1883 C CA . SER A 1 243 ? -7.965 -1.336 -22.003 1.00 71.62 243 SER A CA 1
ATOM 1884 C C . SER A 1 243 ? -7.994 -2.582 -21.115 1.00 71.62 243 SER A C 1
ATOM 1886 O O . SER A 1 243 ? -8.036 -2.487 -19.886 1.00 71.62 243 SER A O 1
ATOM 1888 N N . GLU A 1 244 ? -7.911 -3.754 -21.748 1.00 77.12 244 GLU A N 1
ATOM 1889 C CA . GLU A 1 244 ? -7.783 -5.048 -21.070 1.00 77.12 244 GLU A CA 1
ATOM 1890 C C . GLU A 1 244 ? -6.532 -5.082 -20.190 1.00 77.12 244 GLU A C 1
ATOM 1892 O O . GLU A 1 244 ? -6.609 -5.469 -19.032 1.00 77.12 244 GLU A O 1
ATOM 1897 N N . SER A 1 245 ? -5.394 -4.590 -20.696 1.00 68.81 245 SER A N 1
ATOM 1898 C CA . SER A 1 245 ? -4.128 -4.556 -19.951 1.00 68.81 245 SER A CA 1
ATOM 1899 C C . SER A 1 245 ? -4.244 -3.759 -18.655 1.00 68.81 245 SER A C 1
ATOM 1901 O O . SER A 1 245 ? -3.813 -4.231 -17.605 1.00 68.81 245 SER A O 1
ATOM 1903 N N . GLU A 1 246 ? -4.848 -2.572 -18.723 1.00 69.50 246 GLU A N 1
ATOM 1904 C CA . GLU A 1 246 ? -5.081 -1.722 -17.556 1.00 69.50 246 GLU A CA 1
ATOM 1905 C C . GLU A 1 246 ? -6.034 -2.409 -16.570 1.00 69.50 246 GLU A C 1
ATOM 1907 O O . GLU A 1 246 ? -5.792 -2.402 -15.363 1.00 69.50 246 GLU A O 1
ATOM 1912 N N . CYS A 1 247 ? -7.078 -3.074 -17.074 1.00 77.75 247 CYS A N 1
ATOM 1913 C CA . CYS A 1 247 ? -7.978 -3.885 -16.261 1.00 77.75 247 CYS A CA 1
ATOM 1914 C C . CYS A 1 247 ? -7.251 -5.040 -15.560 1.00 77.75 247 CYS A C 1
ATOM 1916 O O . CYS A 1 247 ? -7.392 -5.210 -14.346 1.00 77.75 247 CYS A O 1
ATOM 1918 N N . CYS A 1 248 ? -6.405 -5.768 -16.280 1.00 79.50 248 CYS A N 1
ATOM 1919 C CA . CYS A 1 248 ? -5.675 -6.903 -15.746 1.00 79.50 248 CYS A CA 1
ATOM 1920 C C . CYS A 1 248 ? -4.679 -6.498 -14.660 1.00 79.50 248 CYS A C 1
ATOM 1922 O O . CYS A 1 248 ? -4.664 -7.093 -13.585 1.00 79.50 248 CYS A O 1
ATOM 1924 N N . GLU A 1 249 ? -3.895 -5.448 -14.912 1.00 74.62 249 GLU A N 1
ATOM 1925 C CA . GLU A 1 249 ? -2.934 -4.893 -13.951 1.00 74.62 249 GLU A CA 1
ATOM 1926 C C . GLU A 1 249 ? -3.613 -4.296 -12.715 1.00 74.62 249 GLU A C 1
ATOM 1928 O O . GLU A 1 249 ? -3.049 -4.326 -11.621 1.00 74.62 249 GLU A O 1
ATOM 1933 N N . THR A 1 250 ? -4.828 -3.764 -12.872 1.00 73.94 250 THR A N 1
ATOM 1934 C CA . THR A 1 250 ? -5.570 -3.142 -11.770 1.00 73.94 250 THR A CA 1
ATOM 1935 C C . THR A 1 250 ? -6.226 -4.172 -10.853 1.00 73.94 250 THR A C 1
ATOM 1937 O O . THR A 1 250 ? -6.274 -3.963 -9.637 1.00 73.94 250 THR A O 1
ATOM 1940 N N . PHE A 1 251 ? -6.767 -5.262 -11.409 1.00 77.81 251 PHE A N 1
ATOM 1941 C CA . PHE A 1 251 ? -7.677 -6.149 -10.676 1.00 77.81 251 PHE A CA 1
ATOM 1942 C C . PHE A 1 251 ? -7.123 -7.540 -10.343 1.00 77.81 251 PHE A C 1
ATOM 1944 O O . PHE A 1 251 ? -7.694 -8.195 -9.467 1.00 77.81 251 PHE A O 1
ATOM 1951 N N . TYR A 1 252 ? -6.023 -7.982 -10.960 1.00 77.56 252 TYR A N 1
ATOM 1952 C CA . TYR A 1 252 ? -5.437 -9.302 -10.704 1.00 77.56 252 TYR A CA 1
ATOM 1953 C C . TYR A 1 252 ? -4.038 -9.223 -10.080 1.00 77.56 252 TYR A C 1
ATOM 1955 O O . TYR A 1 252 ? -3.282 -8.277 -10.288 1.00 77.56 252 TYR A O 1
ATOM 1963 N N . PHE A 1 253 ? -3.696 -10.229 -9.268 1.00 71.19 253 PHE A N 1
ATOM 1964 C CA . PHE A 1 253 ? -2.343 -10.387 -8.720 1.00 71.19 253 PHE A CA 1
ATOM 1965 C C . PHE A 1 253 ? -1.345 -10.704 -9.835 1.00 71.19 253 PHE A C 1
ATOM 1967 O O . PHE A 1 253 ? -1.733 -11.294 -10.837 1.00 71.19 253 PHE A O 1
ATOM 1974 N N . TYR A 1 254 ? -0.067 -10.362 -9.641 1.00 63.00 254 TYR A N 1
ATOM 1975 C CA . TYR A 1 254 ? 0.985 -10.484 -10.661 1.00 63.00 254 TYR A CA 1
ATOM 1976 C C . TYR A 1 254 ? 1.039 -11.875 -11.328 1.00 63.00 254 TYR A C 1
ATOM 1978 O O . TYR A 1 254 ? 1.155 -11.944 -12.545 1.00 63.00 254 TYR A O 1
ATOM 1986 N N . ASP A 1 255 ? 0.821 -12.959 -10.572 1.00 68.62 255 ASP A N 1
ATOM 1987 C CA . ASP A 1 255 ? 0.763 -14.344 -11.084 1.00 68.62 255 ASP A CA 1
ATOM 1988 C C . ASP A 1 255 ? -0.368 -14.600 -12.107 1.00 68.62 255 ASP A C 1
ATOM 1990 O O . ASP A 1 255 ? -0.337 -15.566 -12.874 1.00 68.62 255 ASP A O 1
ATOM 1994 N N . PHE A 1 256 ? -1.385 -13.740 -12.110 1.00 68.56 256 PHE A N 1
ATOM 1995 C CA . PHE A 1 256 ? -2.601 -13.845 -12.911 1.00 68.56 256 PHE A CA 1
ATOM 1996 C C . PHE A 1 256 ? -2.763 -12.701 -13.919 1.00 68.56 256 PHE A C 1
ATOM 1998 O O . PHE A 1 256 ? -3.641 -12.776 -14.776 1.00 68.56 256 PHE A O 1
ATOM 2005 N N . VAL A 1 257 ? -1.925 -11.660 -13.851 1.00 70.75 257 VAL A N 1
ATOM 2006 C CA . VAL A 1 257 ? -1.953 -10.536 -14.802 1.00 70.75 257 VAL A CA 1
ATOM 2007 C C . VAL A 1 257 ? -1.661 -11.028 -16.216 1.00 70.75 257 VAL A C 1
ATOM 2009 O O . VAL A 1 257 ? -2.365 -10.640 -17.142 1.00 70.75 257 VAL A O 1
ATOM 2012 N N . ASP A 1 258 ? -0.672 -11.905 -16.386 1.00 69.50 258 ASP A N 1
ATOM 2013 C CA . ASP A 1 258 ? -0.319 -12.429 -17.709 1.00 69.50 258 ASP A CA 1
ATOM 2014 C C . ASP A 1 258 ? -1.422 -13.328 -18.265 1.00 69.50 258 ASP A C 1
ATOM 2016 O O . ASP A 1 258 ? -1.809 -13.179 -19.418 1.00 69.50 258 ASP A O 1
ATOM 2020 N N . GLN A 1 259 ? -2.010 -14.182 -17.421 1.00 71.31 259 GLN A N 1
ATOM 2021 C CA . GLN A 1 259 ? -3.170 -14.996 -17.799 1.00 71.31 259 GLN A CA 1
ATOM 2022 C C . GLN A 1 259 ? -4.331 -14.107 -18.265 1.00 71.31 259 GLN A C 1
ATOM 2024 O O . GLN A 1 259 ? -4.889 -14.333 -19.337 1.00 71.31 259 GLN A O 1
ATOM 2029 N N . CYS A 1 260 ? -4.609 -13.037 -17.518 1.00 74.12 260 CYS A N 1
ATOM 2030 C CA . CYS A 1 260 ? -5.631 -12.055 -17.859 1.00 74.12 260 CYS A CA 1
ATOM 2031 C C . CYS A 1 260 ? -5.328 -11.278 -19.143 1.00 74.12 260 CYS A C 1
ATOM 2033 O O . CYS A 1 260 ? -6.239 -10.957 -19.888 1.00 74.12 260 CYS A O 1
ATOM 2035 N N . LYS A 1 261 ? -4.063 -10.978 -19.446 1.00 71.50 261 LYS A N 1
ATOM 2036 C CA . LYS A 1 261 ? -3.689 -10.260 -20.677 1.00 71.50 261 LYS A CA 1
ATOM 2037 C C . LYS A 1 261 ? -3.656 -11.151 -21.914 1.00 71.50 261 LYS A C 1
ATOM 2039 O O . LYS A 1 261 ? -3.668 -10.646 -23.030 1.00 71.50 261 LYS A O 1
ATOM 2044 N N . THR A 1 262 ? -3.568 -12.466 -21.730 1.00 63.66 262 THR A N 1
ATOM 2045 C CA . THR A 1 262 ? -3.547 -13.435 -22.834 1.00 63.66 262 THR A CA 1
ATOM 2046 C C . THR A 1 262 ? -4.939 -13.815 -23.340 1.00 63.66 262 THR A C 1
ATOM 2048 O O . THR A 1 262 ? -5.032 -14.536 -24.335 1.00 63.66 262 THR A O 1
ATOM 2051 N N . SER A 1 263 ? -6.020 -13.334 -22.704 1.00 56.53 263 SER A N 1
ATOM 2052 C CA . SER A 1 263 ? -7.391 -13.598 -23.161 1.00 56.53 263 SER A CA 1
ATOM 2053 C C . SER A 1 263 ? -7.776 -12.866 -24.448 1.00 56.53 263 SER A C 1
ATOM 2055 O O . SER A 1 263 ? -8.705 -13.326 -25.114 1.00 56.53 263 SER A O 1
ATOM 2057 N N . SER A 1 264 ? -7.038 -11.829 -24.876 1.00 52.50 264 SER A N 1
ATOM 2058 C CA . SER A 1 264 ? -7.213 -11.228 -26.204 1.00 52.50 264 SER A CA 1
ATOM 2059 C C . SER A 1 264 ? -6.018 -11.464 -27.153 1.00 52.50 264 SER A C 1
ATOM 2061 O O . SER A 1 264 ? -4.920 -10.922 -27.048 1.00 52.50 264 SER A O 1
ATOM 2063 N N . ASP A 1 265 ? -6.259 -12.337 -28.131 1.00 50.56 265 ASP A N 1
ATOM 2064 C CA . ASP A 1 265 ? -5.657 -12.380 -29.472 1.00 50.56 265 ASP A CA 1
ATOM 2065 C C . ASP A 1 265 ? -4.151 -12.634 -29.703 1.00 50.56 265 ASP A C 1
ATOM 2067 O O . ASP A 1 265 ? -3.749 -12.732 -30.866 1.00 50.56 265 ASP A O 1
ATOM 2071 N N . THR A 1 266 ? -3.307 -12.888 -28.697 1.00 55.56 266 THR A N 1
ATOM 2072 C CA . THR A 1 266 ? -1.955 -13.437 -28.960 1.00 55.56 266 THR A CA 1
ATOM 2073 C C . THR A 1 266 ? -1.583 -14.559 -27.997 1.00 55.56 266 THR A C 1
ATOM 2075 O O . THR A 1 266 ? -1.400 -14.348 -26.804 1.00 55.56 266 THR A O 1
ATOM 2078 N N . GLN A 1 267 ? -1.456 -15.783 -28.523 1.00 65.75 267 GLN A N 1
ATOM 2079 C CA . GLN A 1 267 ? -0.882 -16.893 -27.758 1.00 65.75 267 GLN A CA 1
ATOM 2080 C C . GLN A 1 267 ? 0.583 -16.549 -27.435 1.00 65.75 267 GLN A C 1
ATOM 2082 O O . GLN A 1 267 ? 1.337 -16.246 -28.368 1.00 65.75 267 GLN A O 1
ATOM 2087 N N . PRO A 1 268 ? 0.991 -16.559 -26.152 1.00 76.06 268 PRO A N 1
ATOM 2088 C CA . PRO A 1 268 ? 2.339 -16.169 -25.763 1.00 76.06 268 PRO A CA 1
ATOM 2089 C C . PRO A 1 268 ? 3.382 -17.163 -26.283 1.00 76.06 268 PRO A C 1
ATOM 2091 O O . PRO A 1 268 ? 3.106 -18.354 -26.458 1.00 76.06 268 PRO A O 1
ATOM 2094 N N . PHE A 1 269 ? 4.599 -16.671 -26.513 1.00 84.88 269 PHE A N 1
ATOM 2095 C CA . PHE A 1 269 ? 5.742 -17.514 -26.843 1.00 84.88 269 PHE A CA 1
ATOM 2096 C C . PHE A 1 269 ? 6.286 -18.188 -25.585 1.00 84.88 269 PHE A C 1
ATOM 2098 O O . PHE A 1 269 ? 6.440 -17.535 -24.560 1.00 84.88 269 PHE A O 1
ATOM 2105 N N . TYR A 1 270 ? 6.628 -19.471 -25.667 1.00 88.00 270 TYR A N 1
ATOM 2106 C CA . TYR A 1 270 ? 7.204 -20.239 -24.563 1.00 88.00 270 TYR A CA 1
ATOM 2107 C C . TYR A 1 270 ? 8.357 -21.135 -25.045 1.00 88.00 270 TYR A C 1
ATOM 2109 O O . TYR A 1 270 ? 8.358 -21.559 -26.209 1.00 88.00 270 TYR A O 1
ATOM 2117 N N . PRO A 1 271 ? 9.348 -21.451 -24.189 1.00 91.75 271 PRO A N 1
ATOM 2118 C CA . PRO A 1 271 ? 10.509 -22.231 -24.596 1.00 91.75 271 PRO A CA 1
ATOM 2119 C C . PRO A 1 271 ? 10.191 -23.728 -24.679 1.00 91.75 271 PRO A C 1
ATOM 2121 O O . PRO A 1 271 ? 9.796 -24.366 -23.705 1.00 91.75 271 PRO A O 1
ATOM 2124 N N . ASN A 1 272 ? 10.462 -24.329 -25.831 1.00 92.25 272 ASN A N 1
ATOM 2125 C CA . ASN A 1 272 ? 10.630 -25.767 -25.971 1.00 92.25 272 ASN A CA 1
ATOM 2126 C C . ASN A 1 272 ? 12.119 -26.106 -25.809 1.00 92.25 272 ASN A C 1
ATOM 2128 O O . ASN A 1 272 ? 12.929 -25.914 -26.717 1.00 92.25 272 ASN A O 1
ATOM 2132 N N . PHE A 1 273 ? 12.473 -26.626 -24.634 1.00 90.06 273 PHE A N 1
ATOM 2133 C CA . PHE A 1 273 ? 13.851 -26.996 -24.301 1.00 90.06 273 PHE A CA 1
ATOM 2134 C C . PHE A 1 273 ? 14.351 -28.257 -25.019 1.00 90.06 273 PHE A C 1
ATOM 2136 O O . PHE A 1 273 ? 15.559 -28.466 -25.087 1.00 90.06 273 PHE A O 1
ATOM 2143 N N . GLU A 1 274 ? 13.458 -29.109 -25.530 1.00 88.12 274 GLU A N 1
ATOM 2144 C CA . GLU A 1 274 ? 13.856 -30.308 -26.276 1.00 88.12 274 GLU A CA 1
ATOM 2145 C C . GLU A 1 274 ? 14.346 -29.933 -27.678 1.00 88.12 274 GLU A C 1
ATOM 2147 O O . GLU A 1 274 ? 15.382 -30.428 -28.128 1.00 88.12 274 GLU A O 1
ATOM 2152 N N . ASP A 1 275 ? 13.638 -29.006 -28.325 1.00 87.69 275 ASP A N 1
ATOM 2153 C CA . ASP A 1 275 ? 13.916 -28.579 -29.697 1.00 87.69 275 ASP A CA 1
ATOM 2154 C C . ASP A 1 275 ? 14.757 -27.290 -29.787 1.00 87.69 275 ASP A C 1
ATOM 2156 O O . ASP A 1 275 ? 15.239 -26.954 -30.864 1.00 87.69 275 ASP A O 1
ATOM 2160 N N . ASN A 1 276 ? 14.997 -26.600 -28.664 1.00 90.00 276 ASN A N 1
ATOM 2161 C CA . ASN A 1 276 ? 15.674 -25.293 -28.577 1.00 90.00 276 ASN A CA 1
ATOM 2162 C C . ASN A 1 276 ? 14.982 -24.189 -29.394 1.00 90.00 276 ASN A C 1
ATOM 2164 O O . ASN A 1 276 ? 15.629 -23.386 -30.064 1.00 90.00 276 ASN A O 1
ATOM 2168 N N . LEU A 1 277 ? 13.650 -24.172 -29.354 1.00 91.69 277 LEU A N 1
ATOM 2169 C CA . LEU A 1 277 ? 12.813 -23.234 -30.098 1.00 91.69 277 LEU A CA 1
ATOM 2170 C C . LEU A 1 277 ? 11.799 -22.583 -29.165 1.00 91.69 277 LEU A C 1
ATOM 2172 O O . LEU A 1 277 ? 11.404 -23.174 -28.163 1.00 91.69 277 LEU A O 1
ATOM 2176 N N . CYS A 1 278 ? 11.323 -21.399 -29.532 1.00 90.50 278 CYS A N 1
ATOM 2177 C CA . CYS A 1 278 ? 10.167 -20.786 -28.892 1.00 90.50 278 CYS A CA 1
ATOM 2178 C C . CYS A 1 278 ? 8.909 -21.026 -29.725 1.00 90.50 278 CYS A C 1
ATOM 2180 O O . CYS A 1 278 ? 8.889 -20.755 -30.925 1.00 90.50 278 CYS A O 1
ATOM 2182 N N . LEU A 1 279 ? 7.868 -21.553 -29.084 1.00 88.56 279 LEU A N 1
ATOM 2183 C CA . LEU A 1 279 ? 6.593 -21.906 -29.706 1.00 88.56 279 LEU A CA 1
ATOM 2184 C C . LEU A 1 279 ? 5.501 -20.946 -29.240 1.00 88.56 279 LEU A C 1
ATOM 2186 O O . LEU A 1 279 ? 5.554 -20.467 -28.117 1.00 88.56 279 LEU A O 1
ATOM 2190 N N . ASN A 1 280 ? 4.501 -20.703 -30.080 1.00 82.81 280 ASN A N 1
ATOM 2191 C CA . ASN A 1 280 ? 3.315 -19.900 -29.765 1.00 82.81 280 ASN A CA 1
ATOM 2192 C C . ASN A 1 280 ? 2.017 -20.632 -30.149 1.00 82.81 280 ASN A C 1
ATOM 2194 O O . ASN A 1 280 ? 1.035 -20.013 -30.551 1.00 82.81 280 ASN A O 1
ATOM 2198 N N . ASP A 1 281 ? 2.031 -21.966 -30.095 1.00 79.25 281 ASP A N 1
ATOM 2199 C CA . ASP A 1 281 ? 0.929 -22.821 -30.549 1.00 79.25 281 ASP A CA 1
ATOM 2200 C C . ASP A 1 281 ? -0.076 -23.179 -29.439 1.00 79.25 281 ASP A C 1
ATOM 2202 O O . ASP A 1 281 ? -0.949 -24.030 -29.651 1.00 79.25 281 ASP A O 1
ATOM 2206 N N . GLY A 1 282 ? 0.086 -22.574 -28.256 1.00 75.94 282 GLY A N 1
ATOM 2207 C CA . GLY A 1 282 ? -0.813 -22.737 -27.116 1.00 75.94 282 GLY A CA 1
ATOM 2208 C C . GLY A 1 282 ? -0.750 -24.119 -26.468 1.00 75.94 282 GLY A C 1
ATOM 2209 O O . GLY A 1 282 ? -1.639 -24.462 -25.694 1.00 75.94 282 GLY A O 1
ATOM 2210 N N . LYS A 1 283 ? 0.264 -24.939 -26.781 1.00 82.25 283 LYS A N 1
ATOM 2211 C CA . LYS A 1 283 ? 0.433 -26.288 -26.214 1.00 82.25 283 LYS A CA 1
ATOM 2212 C C . LYS A 1 283 ? 1.535 -26.358 -25.165 1.00 82.25 283 LYS A C 1
ATOM 2214 O O . LYS A 1 283 ? 2.124 -27.426 -24.962 1.00 82.25 283 LYS A O 1
ATOM 2219 N N . HIS A 1 284 ? 1.843 -25.240 -24.512 1.00 77.50 284 HIS A N 1
ATOM 2220 C CA . HIS A 1 284 ? 2.784 -25.274 -23.405 1.00 77.50 284 HIS A CA 1
ATOM 2221 C C . HIS A 1 284 ? 2.220 -26.140 -22.275 1.00 77.50 284 HIS A C 1
ATOM 2223 O O . HIS A 1 284 ? 1.008 -26.179 -22.066 1.00 77.50 284 HIS A O 1
ATOM 2229 N N . PRO A 1 285 ? 3.072 -26.867 -21.543 1.00 76.00 285 PRO A N 1
ATOM 2230 C CA . PRO A 1 285 ? 2.636 -27.564 -20.347 1.00 76.00 285 PRO A CA 1
ATOM 2231 C C . PRO A 1 285 ? 2.011 -26.603 -19.328 1.00 76.00 285 PRO A C 1
ATOM 2233 O O . PRO A 1 285 ? 2.481 -25.475 -19.177 1.00 76.00 285 PRO A O 1
ATOM 2236 N N . ASP A 1 286 ? 1.048 -27.095 -18.547 1.00 64.69 286 ASP A N 1
ATOM 2237 C CA . ASP A 1 286 ? 0.338 -26.318 -17.515 1.00 64.69 286 ASP A CA 1
ATOM 2238 C C . ASP A 1 286 ? 1.265 -25.675 -16.462 1.00 64.69 286 ASP A C 1
ATOM 2240 O O . ASP A 1 286 ? 0.873 -24.749 -15.761 1.00 64.69 286 ASP A O 1
ATOM 2244 N N . TRP A 1 287 ? 2.502 -26.163 -16.321 1.00 71.75 287 TRP A N 1
ATOM 2245 C CA . TRP A 1 287 ? 3.494 -25.614 -15.393 1.00 71.75 287 TRP A CA 1
ATOM 2246 C C . TRP A 1 287 ? 4.315 -24.444 -15.967 1.00 71.75 287 TRP A C 1
ATOM 2248 O O . TRP A 1 287 ? 4.991 -23.759 -15.200 1.00 71.75 287 TRP A O 1
ATOM 2258 N N . MET A 1 288 ? 4.294 -24.213 -17.286 1.00 67.69 288 MET A N 1
ATOM 2259 C CA . MET A 1 288 ? 4.969 -23.081 -17.936 1.00 67.69 288 MET A CA 1
ATOM 2260 C C . MET A 1 288 ? 4.049 -21.859 -17.923 1.00 67.69 288 MET A C 1
ATOM 2262 O O . MET A 1 288 ? 3.304 -21.619 -18.867 1.00 67.69 288 MET A O 1
ATOM 2266 N N . VAL A 1 289 ? 4.098 -21.107 -16.826 1.00 62.75 289 VAL A N 1
ATOM 2267 C CA . VAL A 1 289 ? 3.282 -19.906 -16.584 1.00 62.75 289 VAL A CA 1
ATOM 2268 C C . VAL A 1 289 ? 4.155 -18.717 -16.171 1.00 62.75 289 VAL A C 1
ATOM 2270 O O . VAL A 1 289 ? 5.315 -18.899 -15.798 1.00 62.75 289 VAL A O 1
ATOM 2273 N N . GLY A 1 290 ? 3.608 -17.498 -16.217 1.00 67.62 290 GLY A N 1
ATOM 2274 C CA . GLY A 1 290 ? 4.308 -16.272 -15.806 1.00 67.62 290 GLY A CA 1
ATOM 2275 C C . GLY A 1 290 ? 5.559 -16.023 -16.648 1.00 67.62 290 GLY A C 1
ATOM 2276 O O . GLY A 1 290 ? 5.484 -16.033 -17.870 1.00 67.62 290 GLY A O 1
ATOM 2277 N N . ASN A 1 291 ? 6.726 -15.908 -16.005 1.00 69.12 291 ASN A N 1
ATOM 2278 C CA . ASN A 1 291 ? 8.014 -15.588 -16.648 1.00 69.12 291 ASN A CA 1
ATOM 2279 C C . ASN A 1 291 ? 8.484 -16.575 -17.738 1.00 69.12 291 ASN A C 1
ATOM 2281 O O . ASN A 1 291 ? 9.511 -16.331 -18.359 1.00 69.12 291 ASN A O 1
ATOM 2285 N N . TYR A 1 292 ? 7.802 -17.708 -17.940 1.00 71.94 292 TYR A N 1
ATOM 2286 C CA . TYR A 1 292 ? 8.043 -18.612 -19.075 1.00 71.94 292 TYR A CA 1
ATOM 2287 C C . TYR A 1 292 ? 7.359 -18.161 -20.371 1.00 71.94 292 TYR A C 1
ATOM 2289 O O . TYR A 1 292 ? 7.654 -18.713 -21.431 1.00 71.94 292 TYR A O 1
ATOM 2297 N N . LEU A 1 293 ? 6.430 -17.212 -20.277 1.00 78.69 293 LEU A N 1
ATOM 2298 C CA . LEU A 1 293 ? 5.572 -16.742 -21.352 1.00 78.69 293 LEU A CA 1
ATOM 2299 C C . LEU A 1 293 ? 6.013 -15.347 -21.783 1.00 78.69 293 LEU A C 1
ATOM 2301 O O . LEU A 1 293 ? 6.143 -14.438 -20.970 1.00 78.69 293 LEU A O 1
ATOM 2305 N N . GLU A 1 294 ? 6.233 -15.174 -23.079 1.00 79.06 294 GLU A N 1
ATOM 2306 C CA . GLU A 1 294 ? 6.847 -13.975 -23.631 1.00 79.06 294 GLU A CA 1
ATOM 2307 C C . GLU A 1 294 ? 6.029 -13.416 -24.787 1.00 79.06 294 GLU A C 1
ATOM 2309 O O . GLU A 1 294 ? 5.467 -14.136 -25.614 1.00 79.06 294 GLU A O 1
ATOM 2314 N N . LYS A 1 295 ? 6.001 -12.090 -24.883 1.00 72.69 295 LYS A N 1
ATOM 2315 C CA . LYS A 1 295 ? 5.181 -11.366 -25.867 1.00 72.69 295 LYS A CA 1
ATOM 2316 C C . LYS A 1 295 ? 5.605 -11.569 -27.325 1.00 72.69 295 LYS A C 1
ATOM 2318 O O . LYS A 1 295 ? 4.835 -11.269 -28.231 1.00 72.69 295 LYS A O 1
ATOM 2323 N N . ASN A 1 296 ? 6.840 -12.004 -27.574 1.00 75.75 296 ASN A N 1
ATOM 2324 C CA . ASN A 1 296 ? 7.343 -12.262 -28.921 1.00 75.75 296 ASN A CA 1
ATOM 2325 C C . ASN A 1 296 ? 8.461 -13.317 -28.923 1.00 75.75 296 ASN A C 1
ATOM 2327 O O . ASN A 1 296 ? 9.075 -13.610 -27.894 1.00 75.75 296 ASN A O 1
ATOM 2331 N N . GLN A 1 297 ? 8.729 -13.875 -30.108 1.00 82.88 297 GLN A N 1
ATOM 2332 C CA . GLN A 1 297 ? 9.726 -14.929 -30.302 1.00 82.88 297 GLN A CA 1
ATOM 2333 C C . GLN A 1 297 ? 11.130 -14.490 -29.887 1.00 82.88 297 GLN A C 1
ATOM 2335 O O . GLN A 1 297 ? 11.848 -15.271 -29.270 1.00 82.88 297 GLN A O 1
ATOM 2340 N N . TRP A 1 298 ? 11.521 -13.252 -30.204 1.00 84.50 298 TRP A N 1
ATOM 2341 C CA . TRP A 1 298 ? 12.857 -12.753 -29.889 1.00 84.50 298 TRP A CA 1
ATOM 2342 C C . TRP A 1 298 ? 13.101 -12.732 -28.382 1.00 84.50 298 TRP A C 1
ATOM 2344 O O . TRP A 1 298 ? 14.123 -13.238 -27.933 1.00 84.50 298 TRP A O 1
ATOM 2354 N N . LEU A 1 299 ? 12.153 -12.210 -27.601 1.00 81.69 299 LEU A N 1
ATOM 2355 C CA . LEU A 1 299 ? 12.275 -12.101 -26.150 1.00 81.69 299 LEU A CA 1
ATOM 2356 C C . LEU A 1 299 ? 12.322 -13.483 -25.495 1.00 81.69 299 LEU A C 1
ATOM 2358 O O . LEU A 1 299 ? 13.185 -13.727 -24.657 1.00 81.69 299 LEU A O 1
ATOM 2362 N N . CYS A 1 300 ? 11.493 -14.416 -25.969 1.00 87.31 300 CYS A N 1
ATOM 2363 C CA . CYS A 1 300 ? 11.583 -15.820 -25.581 1.00 87.31 300 CYS A CA 1
ATOM 2364 C C . CYS A 1 300 ? 12.961 -16.415 -25.892 1.00 87.31 300 CYS A C 1
ATOM 2366 O O . CYS A 1 300 ? 13.633 -16.949 -25.008 1.00 87.31 300 CYS A O 1
ATOM 2368 N N . CYS A 1 301 ? 13.442 -16.269 -27.126 1.00 90.12 301 CYS A N 1
ATOM 2369 C CA . CYS A 1 301 ? 14.730 -16.828 -27.509 1.00 90.12 301 CYS A CA 1
ATOM 2370 C C . CYS A 1 301 ? 15.894 -16.200 -26.734 1.00 90.12 301 CYS A C 1
ATOM 2372 O O . CYS A 1 301 ? 16.817 -16.894 -26.306 1.00 90.12 301 CYS A O 1
ATOM 2374 N N . HIS A 1 302 ? 15.833 -14.891 -26.510 1.00 85.69 302 HIS A N 1
ATOM 2375 C CA . HIS A 1 302 ? 16.826 -14.151 -25.752 1.00 85.69 302 HIS A CA 1
ATOM 2376 C C . HIS A 1 302 ? 16.856 -14.590 -24.285 1.00 85.69 302 HIS A C 1
ATOM 2378 O O . HIS A 1 302 ? 17.928 -14.887 -23.760 1.00 85.69 302 HIS A O 1
ATOM 2384 N N . ASN A 1 303 ? 15.704 -14.704 -23.629 1.00 83.75 303 ASN A N 1
ATOM 2385 C CA . ASN A 1 303 ? 15.644 -15.052 -22.210 1.00 83.75 303 ASN A CA 1
ATOM 2386 C C . ASN A 1 303 ? 16.060 -16.505 -21.947 1.00 83.75 303 ASN A C 1
ATOM 2388 O O . ASN A 1 303 ? 16.726 -16.777 -20.947 1.00 83.75 303 ASN A O 1
ATOM 2392 N N . PHE A 1 304 ? 15.741 -17.428 -22.861 1.00 90.56 304 PHE A N 1
ATOM 2393 C CA . PHE A 1 304 ? 15.948 -18.859 -22.626 1.00 90.56 304 PHE A CA 1
ATOM 2394 C C . PHE A 1 304 ? 17.150 -19.475 -23.340 1.00 90.56 304 PHE A C 1
ATOM 2396 O O . PHE A 1 304 ? 17.609 -20.519 -22.886 1.00 90.56 304 PHE A O 1
ATOM 2403 N N . PHE A 1 305 ? 17.703 -18.859 -24.391 1.00 90.69 305 PHE A N 1
ATOM 2404 C CA . PHE A 1 305 ? 18.792 -19.454 -25.185 1.00 90.69 305 PHE A CA 1
ATOM 2405 C C . PHE A 1 305 ? 20.016 -18.540 -25.399 1.00 90.69 305 PHE A C 1
ATOM 2407 O O . PHE A 1 305 ? 21.016 -18.991 -25.960 1.00 90.69 305 PHE A O 1
ATOM 2414 N N . SER A 1 306 ? 20.023 -17.297 -24.892 1.00 87.19 306 SER A N 1
ATOM 2415 C CA . SER A 1 306 ? 21.155 -16.354 -25.060 1.00 87.19 306 SER A CA 1
ATOM 2416 C C . SER A 1 306 ? 22.470 -16.775 -24.398 1.00 87.19 306 SER A C 1
ATOM 2418 O O . SER A 1 306 ? 23.524 -16.222 -24.711 1.00 87.19 306 SER A O 1
ATOM 2420 N N . TYR A 1 307 ? 22.454 -17.786 -23.524 1.00 78.88 307 TYR A N 1
ATOM 2421 C CA . TYR A 1 307 ? 23.673 -18.342 -22.929 1.00 78.88 307 TYR A CA 1
ATOM 2422 C C . TYR A 1 307 ? 24.584 -19.040 -23.957 1.00 78.88 307 TYR A C 1
ATOM 2424 O O . TYR A 1 307 ? 25.734 -19.361 -23.646 1.00 78.88 307 TYR A O 1
ATOM 2432 N N . ASN A 1 308 ? 24.082 -19.305 -25.167 1.00 88.81 308 ASN A N 1
ATOM 2433 C CA . ASN A 1 308 ? 24.841 -19.871 -26.272 1.00 88.81 308 ASN A CA 1
ATOM 2434 C C . ASN A 1 308 ? 24.408 -19.220 -27.590 1.00 88.81 308 ASN A C 1
ATOM 2436 O O . ASN A 1 308 ? 23.309 -19.481 -28.069 1.00 88.81 308 ASN A O 1
ATOM 2440 N N . GLU A 1 309 ? 25.301 -18.441 -28.206 1.00 85.25 309 GLU A N 1
ATOM 2441 C CA . GLU A 1 309 ? 25.030 -17.728 -29.466 1.00 85.25 309 GLU A CA 1
ATOM 2442 C C . GLU A 1 309 ? 24.469 -18.643 -30.565 1.00 85.25 309 GLU A C 1
ATOM 2444 O O . GLU A 1 309 ? 23.556 -18.247 -31.275 1.00 85.25 309 GLU A O 1
ATOM 2449 N N . LYS A 1 310 ? 24.922 -19.901 -30.653 1.00 88.88 310 LYS A N 1
ATOM 2450 C CA . LYS A 1 310 ? 24.411 -20.847 -31.654 1.00 88.88 310 LYS A CA 1
ATOM 2451 C C . LYS A 1 310 ? 22.963 -21.265 -31.390 1.00 88.88 310 LYS A C 1
ATOM 2453 O O . LYS A 1 310 ? 22.221 -21.465 -32.340 1.00 88.88 310 LYS A O 1
ATOM 2458 N N . LEU A 1 311 ? 22.575 -21.416 -30.121 1.00 87.44 311 LEU A N 1
ATOM 2459 C CA . LEU A 1 311 ? 21.195 -21.751 -29.747 1.00 87.44 311 LEU A CA 1
ATOM 2460 C C . LEU A 1 311 ? 20.276 -20.538 -29.892 1.00 87.44 311 LEU A C 1
ATOM 2462 O O . LEU A 1 311 ? 19.136 -20.688 -30.314 1.00 87.44 311 LEU A O 1
ATOM 2466 N N . LEU A 1 312 ? 20.782 -19.342 -29.582 1.00 86.94 312 LEU A N 1
ATOM 2467 C CA . LEU A 1 312 ? 20.062 -18.097 -29.824 1.00 86.94 312 LEU A CA 1
ATOM 2468 C C . LEU A 1 312 ? 19.783 -17.908 -31.322 1.00 86.94 312 LEU A C 1
ATOM 2470 O O . LEU A 1 312 ? 18.635 -17.676 -31.690 1.00 86.94 312 LEU A O 1
ATOM 2474 N N . ASP A 1 313 ? 20.796 -18.082 -32.175 1.00 86.19 313 ASP A N 1
ATOM 2475 C CA . ASP A 1 313 ? 20.651 -17.992 -33.633 1.00 86.19 313 ASP A CA 1
ATOM 2476 C C . ASP A 1 313 ? 19.691 -19.067 -34.181 1.00 86.19 313 ASP A C 1
ATOM 2478 O O . ASP A 1 313 ? 18.869 -18.781 -35.050 1.00 86.19 313 ASP A O 1
ATOM 2482 N N . GLU A 1 314 ? 19.754 -20.298 -33.656 1.00 89.38 314 GLU A N 1
ATOM 2483 C CA . GLU A 1 314 ? 18.838 -21.391 -34.024 1.00 89.38 314 GLU A CA 1
ATOM 2484 C C . GLU A 1 314 ? 17.387 -21.116 -33.589 1.00 89.38 314 GLU A C 1
ATOM 2486 O O . GLU A 1 314 ? 16.464 -21.410 -34.349 1.00 89.38 314 GLU A O 1
ATOM 2491 N N . CYS A 1 315 ? 17.177 -20.522 -32.410 1.00 89.62 315 CYS A N 1
ATOM 2492 C CA . CYS A 1 315 ? 15.851 -20.193 -31.884 1.00 89.62 315 CYS A CA 1
ATOM 2493 C C . CYS A 1 315 ? 15.205 -19.003 -32.606 1.00 89.62 315 CYS A C 1
ATOM 2495 O O . CYS A 1 315 ? 14.007 -19.027 -32.910 1.00 89.62 315 CYS A O 1
ATOM 2497 N N . VAL A 1 316 ? 15.987 -17.952 -32.872 1.00 87.50 316 VAL A N 1
ATOM 2498 C CA . VAL A 1 316 ? 15.503 -16.741 -33.546 1.00 87.50 316 VAL A CA 1
ATOM 2499 C C . VAL A 1 316 ? 15.281 -17.007 -35.036 1.00 87.50 316 VAL A C 1
ATOM 2501 O O . VAL A 1 316 ? 14.272 -16.567 -35.574 1.00 87.50 316 VAL A O 1
ATOM 2504 N N . GLY A 1 317 ? 16.156 -17.760 -35.709 1.00 81.88 317 GLY A N 1
ATOM 2505 C CA . GLY A 1 317 ? 16.039 -18.022 -37.147 1.00 81.88 317 GLY A CA 1
ATOM 2506 C C . GLY A 1 317 ? 16.129 -16.751 -38.013 1.00 81.88 317 GLY A C 1
ATOM 2507 O O . GLY A 1 317 ? 16.800 -15.789 -37.649 1.00 81.88 317 GLY A O 1
ATOM 2508 N N . ASP A 1 318 ? 15.441 -16.736 -39.164 1.00 66.06 318 ASP A N 1
ATOM 2509 C CA . ASP A 1 318 ? 15.389 -15.606 -40.121 1.00 66.06 318 ASP A CA 1
ATOM 2510 C C . ASP A 1 318 ? 14.308 -14.559 -39.753 1.00 66.06 318 ASP A C 1
ATOM 2512 O O . ASP A 1 318 ? 13.576 -14.065 -40.615 1.00 66.06 318 ASP A O 1
ATOM 2516 N N . VAL A 1 319 ? 14.130 -14.245 -38.467 1.00 59.97 319 VAL A N 1
ATOM 2517 C CA . VAL A 1 319 ? 13.142 -13.235 -38.049 1.00 59.97 319 VAL A CA 1
ATOM 2518 C C . VAL A 1 319 ? 13.618 -11.845 -38.484 1.00 59.97 319 VAL A C 1
ATOM 2520 O O . VAL A 1 319 ? 14.682 -11.375 -38.082 1.00 59.97 319 VAL A O 1
ATOM 2523 N N . ASP A 1 320 ? 12.821 -11.189 -39.331 1.00 53.41 320 ASP A N 1
ATOM 2524 C CA . ASP A 1 320 ? 13.060 -9.824 -39.803 1.00 53.41 320 ASP A CA 1
ATOM 2525 C C . ASP A 1 320 ? 12.948 -8.861 -38.606 1.00 53.41 320 ASP A C 1
ATOM 2527 O O . ASP A 1 320 ? 11.883 -8.734 -37.998 1.00 53.41 320 ASP A O 1
ATOM 2531 N N . CYS A 1 321 ? 14.060 -8.227 -38.220 1.00 55.75 321 CYS A N 1
ATOM 2532 C CA . CYS A 1 321 ? 14.172 -7.376 -37.027 1.00 55.75 321 CYS A CA 1
ATOM 2533 C C . CYS A 1 321 ? 13.475 -6.011 -37.202 1.00 55.75 321 CYS A C 1
ATOM 2535 O O . CYS A 1 321 ? 14.109 -4.957 -37.148 1.00 55.75 321 CYS A O 1
ATOM 2537 N N . ALA A 1 322 ? 12.163 -6.023 -37.423 1.00 51.75 322 ALA A N 1
ATOM 2538 C CA . ALA A 1 322 ? 11.319 -4.836 -37.309 1.00 51.75 322 ALA A CA 1
ATOM 2539 C C . ALA A 1 322 ? 10.838 -4.603 -35.863 1.00 51.75 322 ALA A C 1
ATOM 2541 O O . ALA A 1 322 ? 10.582 -3.458 -35.504 1.00 51.75 322 ALA A O 1
ATOM 2542 N N . ASP A 1 323 ? 10.787 -5.666 -35.048 1.00 50.12 323 ASP A N 1
ATOM 2543 C CA . ASP A 1 323 ? 10.327 -5.657 -33.647 1.00 50.12 323 ASP A CA 1
ATOM 2544 C C . ASP A 1 323 ? 11.380 -6.219 -32.659 1.00 50.12 323 ASP A C 1
ATOM 2546 O O . ASP A 1 323 ? 11.046 -6.709 -31.575 1.00 50.12 323 ASP A O 1
ATOM 2550 N N . CYS A 1 324 ? 12.655 -6.146 -33.062 1.00 51.69 324 CYS A N 1
ATOM 2551 C CA . CYS A 1 324 ? 13.821 -6.148 -32.175 1.00 51.69 324 CYS A CA 1
ATOM 2552 C C . CYS A 1 324 ? 14.001 -4.703 -31.644 1.00 51.69 324 CYS A C 1
ATOM 2554 O O . CYS A 1 324 ? 14.250 -4.542 -30.435 1.00 51.69 324 CYS A O 1
#

InterPro domains:
  IPR001223 Glycoside hydrolase family 18, catalytic domain [PF00704] (2-124)
  IPR001223 Glycoside hydrolase family 18, catalytic domain [PS51910] (1-144)
  IPR017853 Glycoside hydrolase superfamily [SSF51445] (9-141)
  IPR029070 Chitinase insertion domain superfamily [G3DSA:3.10.50.10] (29-97)
  IPR050314 Glycosyl hydrolase family 18 [PTHR11177] (6-153)

Secondary structure (DSSP, 8-state):
-HHHHHHHHHHTT--GGG-EEEEESBEEEEEEPTT----STT--EESSS-TTT-GGGTT--BHHHHHHHGGGSEEEEETTTTEEEEE-SSEEEEE--HHHHHHHHHHHHHTT--EEEEE-GGGG--TTS--HHHHHHHHHHH-TTB-TTS-B-------PPP---PPP--------PPPPPP--------------------------------BEEEEETTEEEEE-STT--TT--S--BSSHHHHHHHHS-HHHHHHHHTTSS-PPBEEETTTTEEE-SS---TT--GGG-BSSHHHHHHHHHTTSHHHHHHHH-S--TT--

Radius of gyration: 27.64 Å; chains: 1; bounding box: 72×56×83 Å

Foldseek 3Di:
DQVVVVVVCVVVVNDLQRDAGEAEQKKAKFWQDPPDWADDPPDDTDDLALCVQPVVPPRIAQNQSCVVCVVVWDKDQDPVLRWIKTTDRTIIMTHHDLLSLLVSLLVSVVSVHNYHDYHPQVSQQYPVRDRSNVVSNVVCVVCVQAHSVRDRNDDDDDPDDDPPDDDPDPPDDPDPDDDDDDDDDDDDDDDDDDDDDDDDDDDDDDDDDDDQQFWAFDDDPPATEIDSDPPDDPPDPPPTHNDQLVNLSVPDDLQRSVRHVCPPDFQFWAADPVQLETDRPNPDPPPCGRPRTHPDQLVNLCVPPVVDPVSSCVHCPPDDPPPD